Protein 3DKP (pdb70)

B-factor: mean 9.51, std 7.28, range [2.0, 41.2]

Organism: Homo sapiens (NCBI:txid9606)

InterPro domains:
  IPR001650 Helicase, C-terminal domain-like [PF00271] (399-507)
  IPR001650 Helicase, C-terminal domain-like [PS51194] (385-546)
  IPR001650 Helicase, C-terminal domain-like [SM00490] (426-507)
  IPR011545 DEAD/DEAH-box helicase domain [PF00270] (189-361)
  IPR014001 Helicase superfamily 1/2, ATP-binding domain [PS51192] (196-374)
  IPR014001 Helicase superfamily 1/2, ATP-binding domain [SM00487] (184-389)
  IPR014014 RNA helicase, DEAD-box type, Q motif [PS51195] (165-193)
  IPR027417 P-loop containing nucleoside triphosphate hydrolase [G3DSA:3.40.50.300] (138-376)
  IPR027417 P-loop containing nucleoside triphosphate hydrolase [G3DSA:3.40.50.300] (377-548)
  IPR027417 P-loop containing nucleoside triphosphate hydrolase [SSF52540] (233-525)
  IPR044764 DDX52/Rok1, DEAD-box helicase domain [cd17957] (176-377)
  IPR050079 DEAD box RNA helicase [PTHR47959] (79-586)

Sequence (240 aa):
SMKINFLRNKHKIHVQGTDLPDPIATFQQLDQEYKINSRLLQNILDAGFQMMPTPIQMQAIPVMLHGRELLASAPTGSGKTLAFSIPILMQLKQPANKGFRALIISPTRELASQIHRELIKIISEGTGFRIHMIHKAAVAAKKFGPKSSKKFDILVTTPNRLIYLLKQDPPGIDLASVEWLVVDESDKLFEDGGFRDQLASIFFLACTSHKVRRAMFSSATFAYDVEQWCKLNLDNVISSVSIGA

Secondary structure (DSSP, 8-state):
-HHHHHHHHHTTEEEESSSPPPPPSSHHHHHHHH---HHHHHHHHHTT--S--HHHHHHHHHHHTT--EEEE--TTS-HHHHHHHHHHHHH-S--SSS--EEEE-SSHHHHHHHHHHHHHHTTTS---EE---HHHHHHTTTSTTS-----EEEE-HHHHHHHHHSSS-S---TT--EEEESSHHHHHHH--HHHHHHHHHHH---TT-EEEEEESS--HHHHHHHHHHSSS-EEEEE--

Nearest PDB structures (foldseek):
  3dkp-assembly1_A  TM=1.004E+00  e=1.000E-53  Homo sapiens
  8fkw-assembly1_NI  TM=8.886E-01  e=9.715E-16  Homo sapiens
  5suq-assembly1_C  TM=8.694E-01  e=2.153E-14  Saccharomyces cerevisiae S288C
  5sup-assembly3_C  TM=8.654E-01  e=6.883E-14  Saccharomyces cerevisiae S288C
  7apx-assembly1_F  TM=8.617E-01  e=2.909E-12  Saccharomyces cerevisiae S288C

Solvent-accessible surface area: 11438 Å² total; per-residue (Å²): 101,163,168,34,88,114,16,44,108,128,49,103,7,111,38,123,34,89,128,55,14,84,4,2,29,42,0,76,36,0,71,145,109,68,171,13,73,95,110,6,26,91,16,0,54,106,36,58,63,86,96,4,42,41,0,8,5,1,0,0,1,0,0,35,106,23,34,7,0,1,0,2,2,69,119,79,23,29,16,33,5,0,0,0,0,1,0,4,20,52,7,153,129,49,32,55,93,6,2,20,0,0,0,0,0,32,46,160,105,70,3,36,118,6,34,185,46,0,70,90,1,5,90,65,25,47,23,65,9,42,40,8,91,157,78,21,14,87,74,80,123,10,6,55,112,31,76,71,115,11,0,0,0,0,6,26,11,108,58,0,29,134,2,27,127,42,145,88,63,4,4,63,4,46,39,0,18,0,2,0,1,14,27,0,18,87,13,24,145,96,60,68,7,94,104,43,5,62,34,0,64,146,34,5,102,19,163,98,20,83,23,0,2,0,0,12,77,110,34,164,70,4,18,75,24,0,89,152,62,11,104,81,14,1,4,1,18,26,24,135

GO terms:
  GO:0005654 nucleoplasm (C, TAS)
  GO:0005730 nucleolus (C, IDA)
  GO:0016020 membrane (C, HDA)
  GO:0003723 RNA binding (F, HDA)

Radius of gyration: 17.21 Å; Cα contacts (8 Å, |Δi|>4): 468; chains: 1; bounding box: 40×38×43 Å

Structure (mmCIF, N/CA/C/O backbone):
data_3DKP
#
_entry.id   3DKP
#
_cell.length_a   40.630
_cell.length_b   38.360
_cell.length_c   73.840
_cell.angle_alpha   90.00
_cell.angle_beta   90.37
_cell.angle_gamma   90.00
#
_symmetry.space_group_name_H-M   'P 1 21 1'
#
loop_
_entity.id
_entity.type
_entity.pdbx_description
1 polymer 'Probable ATP-dependent RNA helicase DDX52'
2 non-polymer 'MAGNESIUM ION'
3 non-polymer "ADENOSINE-5'-DIPHOSPHATE"
4 non-polymer GLYCEROL
5 water water
#
loop_
_atom_site.group_PDB
_atom_site.id
_atom_site.type_symbol
_atom_site.label_atom_id
_atom_site.label_alt_id
_atom_site.label_comp_id
_atom_site.label_asym_id
_atom_site.label_entity_id
_atom_site.label_seq_id
_atom_site.pdbx_PDB_ins_code
_atom_site.Cartn_x
_atom_site.Cartn_y
_atom_site.Cartn_z
_atom_site.occupancy
_atom_site.B_iso_or_equiv
_atom_site.auth_seq_id
_atom_site.auth_comp_id
_atom_site.auth_asym_id
_atom_site.auth_atom_id
_atom_site.pdbx_PDB_model_num
ATOM 1 N N . SER A 1 1 ? -5.659 -3.669 -3.054 1.00 17.95 137 SER A N 1
ATOM 2 C CA . SER A 1 1 ? -7.095 -3.767 -2.643 1.00 17.35 137 SER A CA 1
ATOM 3 C C . SER A 1 1 ? -7.406 -5.196 -2.216 1.00 16.26 137 SER A C 1
ATOM 4 O O . SER A 1 1 ? -7.452 -5.474 -1.016 1.00 15.55 137 SER A O 1
ATOM 7 N N . MET A 1 2 ? -7.636 -6.090 -3.185 1.00 15.05 138 MET A N 1
ATOM 8 C CA . MET A 1 2 ? -7.535 -7.518 -2.895 1.00 14.46 138 MET A CA 1
ATOM 9 C C . MET A 1 2 ? -6.145 -7.880 -2.369 1.00 13.11 138 MET A C 1
ATOM 10 O O . MET A 1 2 ? -6.02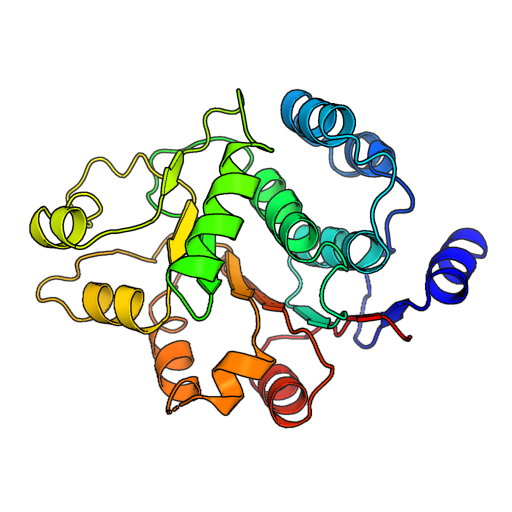5 -8.668 -1.432 1.00 12.74 138 MET A O 1
ATOM 15 N N . LYS A 1 3 ? -5.109 -7.331 -2.997 1.00 11.97 139 LYS A N 1
ATOM 16 C CA . LYS A 1 3 ? -3.733 -7.461 -2.521 1.00 11.94 139 LYS A CA 1
ATOM 17 C C . LYS A 1 3 ? -3.600 -7.025 -1.054 1.00 11.20 139 LYS A C 1
ATOM 18 O O . LYS A 1 3 ? -3.057 -7.735 -0.218 1.00 10.86 139 LYS A O 1
ATOM 24 N N . ILE A 1 4 ? -4.114 -5.840 -0.760 1.00 10.33 140 ILE A N 1
ATOM 25 C CA . ILE A 1 4 ? -4.024 -5.242 0.550 1.00 9.80 140 ILE A CA 1
ATOM 26 C C . ILE A 1 4 ? -4.840 -5.997 1.569 1.00 9.20 140 ILE A C 1
ATOM 27 O O . ILE A 1 4 ? -4.358 -6.253 2.663 1.00 9.45 140 ILE A O 1
ATOM 32 N N . ASN A 1 5 ? -6.084 -6.335 1.224 1.00 7.85 141 ASN A N 1
ATOM 33 C CA . ASN A 1 5 ? -6.909 -7.155 2.093 1.00 7.06 141 ASN A CA 1
ATOM 34 C C . ASN A 1 5 ? -6.229 -8.498 2.404 1.00 5.63 141 ASN A C 1
ATOM 35 O O . ASN A 1 5 ? -6.249 -8.982 3.543 1.00 5.56 141 ASN A O 1
ATOM 40 N N . PHE A 1 6 ? -5.638 -9.110 1.390 1.00 4.41 142 PHE A N 1
ATOM 41 C CA . PHE A 1 6 ? -4.878 -10.325 1.598 1.00 2.63 142 PHE A CA 1
ATOM 42 C C . PHE A 1 6 ? -3.767 -10.154 2.628 1.00 2.55 142 PHE A C 1
ATOM 43 O O . PHE A 1 6 ? -3.563 -11.008 3.493 1.00 2.00 142 PHE A O 1
ATOM 51 N N . LEU A 1 7 ? -3.014 -9.071 2.503 1.00 2.73 143 LEU A N 1
ATOM 52 C CA . LEU A 1 7 ? -1.892 -8.824 3.393 1.00 3.85 143 LEU A CA 1
ATOM 53 C C . LEU A 1 7 ? -2.367 -8.814 4.835 1.00 3.44 143 LEU A C 1
ATOM 54 O O . LEU A 1 7 ? -1.824 -9.500 5.688 1.00 2.66 143 LEU A O 1
ATOM 59 N N . ARG A 1 8 ? -3.405 -8.032 5.082 1.00 3.96 144 ARG A N 1
ATOM 60 C CA . ARG A 1 8 ? -3.892 -7.848 6.429 1.00 4.55 144 ARG A CA 1
ATOM 61 C C . ARG A 1 8 ? -4.569 -9.123 6.949 1.00 5.35 144 ARG A C 1
ATOM 62 O O . ARG A 1 8 ? -4.409 -9.472 8.114 1.00 5.41 144 ARG A O 1
ATOM 70 N N . ASN A 1 9 ? -5.283 -9.840 6.084 1.00 5.63 145 ASN A N 1
ATOM 71 C CA . ASN A 1 9 ? -5.972 -11.056 6.534 1.00 6.49 145 ASN A CA 1
ATOM 72 C C . ASN A 1 9 ? -4.992 -12.221 6.731 1.00 6.61 145 ASN A C 1
ATOM 73 O O . ASN A 1 9 ? -5.005 -12.885 7.777 1.00 5.28 145 ASN A O 1
ATOM 78 N N . LYS A 1 10 ? -4.112 -12.441 5.747 1.00 6.56 146 LYS A N 1
ATOM 79 C CA . LYS A 1 10 ? -3.100 -13.501 5.854 1.00 6.19 146 LYS A CA 1
ATOM 80 C C . LYS A 1 10 ? -2.157 -13.309 7.047 1.00 6.31 146 LYS A C 1
ATOM 81 O O . LYS A 1 10 ? -1.809 -14.284 7.707 1.00 6.75 146 LYS A O 1
ATOM 87 N N . HIS A 1 11 ? -1.727 -12.071 7.312 1.00 5.77 147 HIS A N 1
ATOM 88 C CA . HIS A 1 11 ? -0.688 -11.842 8.338 1.00 5.29 147 HIS A CA 1
ATOM 89 C C . HIS A 1 11 ? -1.274 -11.373 9.665 1.00 5.27 147 HIS A C 1
ATOM 90 O O . HIS A 1 11 ? -0.533 -11.015 10.597 1.00 5.26 147 HIS A O 1
ATOM 97 N N . LYS A 1 12 ? -2.606 -11.399 9.750 1.00 5.55 148 LYS A N 1
ATOM 98 C CA . LYS A 1 12 ? -3.344 -11.075 10.986 1.00 5.59 148 LYS A CA 1
ATOM 99 C C . LYS A 1 12 ? -3.096 -9.667 11.493 1.00 4.90 148 LYS A C 1
ATOM 100 O O . LYS A 1 12 ? -3.036 -9.419 12.708 1.00 4.82 148 LYS A O 1
ATOM 106 N N . ILE A 1 13 ? -2.991 -8.738 10.561 1.00 4.03 149 ILE A N 1
ATOM 107 C CA . ILE A 1 13 ? -2.760 -7.341 10.899 1.00 3.91 149 ILE A CA 1
ATOM 108 C C . ILE A 1 13 ? -4.078 -6.652 11.220 1.00 4.10 149 ILE A C 1
ATOM 109 O O . ILE A 1 13 ? -4.869 -6.340 10.314 1.00 4.62 149 ILE A O 1
ATOM 114 N N . HIS A 1 14 ? -4.324 -6.401 12.492 1.00 4.34 150 HIS A N 1
ATOM 115 C 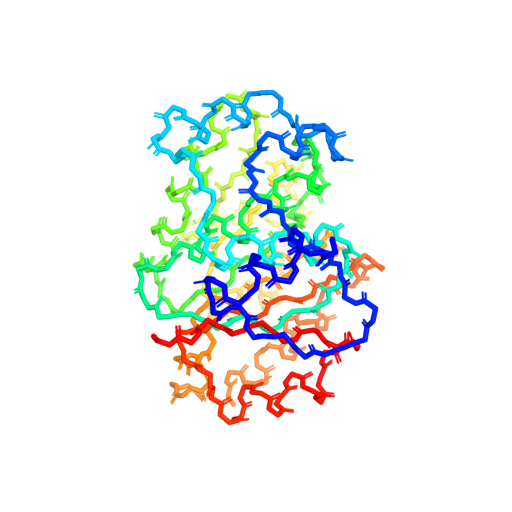CA . HIS A 1 14 ? -5.564 -5.749 12.886 1.00 5.42 150 HIS A CA 1
ATOM 116 C C . HIS A 1 14 ? -5.272 -4.283 13.064 1.00 5.47 150 HIS A C 1
ATOM 117 O O . HIS A 1 14 ? -4.397 -3.932 13.844 1.00 5.02 150 HIS A O 1
ATOM 124 N N . VAL A 1 15 ? -6.031 -3.425 12.392 1.00 5.61 151 VAL A N 1
ATOM 125 C CA . VAL A 1 15 ? -5.723 -1.999 12.385 1.00 5.96 151 VAL A CA 1
ATOM 126 C C . VAL A 1 15 ? -6.965 -1.209 12.756 1.00 7.11 151 VAL A C 1
ATOM 127 O O . VAL A 1 15 ? -8.046 -1.508 12.267 1.00 7.66 151 VAL A O 1
ATOM 131 N N . GLN A 1 16 ? -6.830 -0.228 13.643 1.00 7.29 152 GLN A N 1
ATOM 132 C CA . GLN A 1 16 ? -7.942 0.680 13.920 1.00 8.99 152 GLN A CA 1
ATOM 133 C C . GLN A 1 16 ? -7.426 2.098 13.721 1.00 8.81 152 GLN A C 1
ATOM 134 O O . GLN A 1 16 ? -6.240 2.368 13.967 1.00 7.01 152 GLN A O 1
ATOM 140 N N . GLY A 1 17 ? -8.301 2.996 13.258 1.00 8.72 153 GLY A N 1
ATOM 141 C CA . GLY A 1 17 ? -7.919 4.401 13.073 1.00 9.42 153 GLY A CA 1
ATOM 142 C C . GLY A 1 17 ? -8.501 4.976 11.801 1.00 9.78 153 GLY A C 1
ATOM 143 O O . GLY A 1 17 ? -9.215 4.280 11.091 1.00 9.86 153 GLY A O 1
ATOM 144 N N . THR A 1 18 ? -8.213 6.241 11.504 1.00 9.63 154 THR A N 1
ATOM 145 C CA . THR A 1 18 ? -8.760 6.853 10.300 1.00 10.09 154 THR A CA 1
ATOM 146 C C . THR A 1 18 ? -7.663 7.158 9.285 1.00 9.97 154 THR A C 1
ATOM 147 O O . THR A 1 18 ? -6.531 7.432 9.668 1.00 10.18 154 THR A O 1
ATOM 151 N N . ASP A 1 19 ? -7.978 7.070 7.994 1.00 10.12 155 ASP A N 1
ATOM 152 C CA . ASP A 1 19 ? -7.008 7.388 6.939 1.00 10.87 155 ASP A CA 1
ATOM 153 C C . ASP A 1 19 ? -5.757 6.507 6.998 1.00 10.23 155 ASP A C 1
ATOM 154 O O . ASP A 1 19 ? -4.628 7.007 6.905 1.00 10.35 155 ASP A O 1
ATOM 159 N N . LEU A 1 20 ? -5.963 5.205 7.131 1.00 9.45 156 LEU A N 1
ATOM 160 C CA . LEU A 1 20 ? -4.884 4.242 7.274 1.00 8.26 156 LEU A CA 1
ATOM 161 C C . LEU A 1 20 ? -4.025 4.107 6.028 1.00 8.14 156 LEU A C 1
ATOM 162 O O . LEU A 1 20 ? -4.532 3.802 4.959 1.00 7.97 156 LEU A O 1
ATOM 167 N N . PRO A 1 21 ? -2.695 4.265 6.176 1.00 8.38 157 PRO A N 1
ATOM 168 C CA . PRO A 1 21 ? -1.776 3.949 5.082 1.00 7.07 157 PRO A CA 1
ATOM 169 C C . PRO A 1 21 ? -1.810 2.448 4.799 1.00 7.20 157 PRO A C 1
ATOM 170 O O . PRO A 1 21 ? -1.935 1.631 5.727 1.00 6.28 157 PRO A O 1
ATOM 174 N N . ASP A 1 22 ? -1.710 2.078 3.533 1.00 6.41 158 ASP A N 1
ATOM 175 C CA . ASP A 1 22 ? -1.571 0.673 3.196 1.00 6.59 158 ASP A CA 1
ATOM 176 C C . ASP A 1 22 ? -0.279 0.074 3.729 1.00 6.33 158 ASP A C 1
ATOM 177 O O . ASP A 1 22 ? 0.773 0.750 3.832 1.00 5.40 158 ASP A O 1
ATOM 182 N N . PRO A 1 23 ? -0.353 -1.207 4.091 1.00 5.78 159 PRO A N 1
ATOM 183 C CA . PRO A 1 23 ? 0.849 -1.900 4.506 1.00 6.27 159 PRO A CA 1
ATOM 184 C C . PRO A 1 23 ? 1.757 -2.126 3.295 1.00 6.84 159 PRO A C 1
ATOM 185 O O . PRO A 1 23 ? 1.284 -2.119 2.159 1.00 6.83 159 PRO A O 1
ATOM 189 N N . ILE A 1 24 ? 3.054 -2.291 3.521 1.00 6.64 160 ILE A N 1
ATOM 190 C CA . ILE A 1 24 ? 3.906 -2.707 2.415 1.00 8.19 160 ILE A CA 1
ATOM 191 C C . ILE A 1 24 ? 4.094 -4.229 2.433 1.00 7.88 160 ILE A C 1
ATOM 192 O O . ILE A 1 24 ? 4.215 -4.854 3.506 1.00 7.51 160 ILE A O 1
ATOM 197 N N . ALA A 1 25 ? 4.108 -4.816 1.244 1.00 7.03 161 ALA A N 1
ATOM 198 C CA . ALA A 1 25 ? 4.312 -6.242 1.098 1.00 7.10 161 ALA A CA 1
ATOM 199 C C . ALA A 1 25 ? 5.799 -6.643 1.149 1.00 7.21 161 ALA A C 1
ATOM 200 O O . ALA A 1 25 ? 6.153 -7.750 1.571 1.00 7.08 161 ALA A O 1
ATOM 202 N N . THR A 1 26 ? 6.670 -5.761 0.674 1.00 6.89 162 THR A N 1
ATOM 203 C CA . THR A 1 26 ? 8.073 -6.122 0.494 1.00 7.41 162 THR A CA 1
ATOM 204 C C . THR A 1 26 ? 8.959 -4.925 0.809 1.00 7.38 162 THR A C 1
ATOM 205 O O . THR A 1 26 ? 8.503 -3.782 0.699 1.00 5.97 162 THR A O 1
ATOM 209 N N . PHE A 1 27 ? 10.221 -5.149 1.186 1.00 7.87 163 PHE A N 1
ATOM 210 C CA . PHE A 1 27 ? 11.124 -3.989 1.371 1.00 9.14 163 PHE A CA 1
ATOM 211 C C . PHE A 1 27 ? 11.412 -3.239 0.073 1.00 9.88 163 PHE A C 1
ATOM 212 O O . PHE A 1 27 ? 11.730 -2.044 0.087 1.00 10.95 163 PHE A O 1
ATOM 220 N N . GLN A 1 28 ? 11.288 -3.931 -1.044 1.00 11.33 164 GLN A N 1
ATOM 221 C CA . GLN A 1 28 ? 11.498 -3.311 -2.362 1.00 13.30 164 GLN A CA 1
ATOM 222 C C . GLN A 1 28 ? 10.493 -2.175 -2.666 1.00 14.26 164 GLN A C 1
ATOM 223 O O . GLN A 1 28 ? 10.857 -1.158 -3.239 1.00 14.44 164 GLN A O 1
ATOM 229 N N . GLN A 1 29 ? 9.232 -2.364 -2.290 1.00 16.58 165 GLN A N 1
ATOM 230 C CA . GLN A 1 29 ? 8.243 -1.271 -2.303 1.00 18.31 165 GLN A CA 1
ATOM 231 C C . GLN A 1 29 ? 8.791 0.045 -1.783 1.00 19.43 165 GLN A C 1
ATOM 232 O O . GLN A 1 29 ? 8.474 1.093 -2.326 1.00 19.91 165 GLN A O 1
ATOM 238 N N . LEU A 1 30 ? 9.578 -0.008 -0.697 1.00 20.35 166 LEU A N 1
ATOM 239 C CA . LEU A 1 30 ? 10.090 1.197 -0.050 1.00 20.07 166 LEU A CA 1
ATOM 240 C C . LEU A 1 30 ? 11.058 1.931 -0.947 1.00 20.93 166 LEU A C 1
ATOM 241 O O . LEU A 1 30 ? 11.216 3.151 -0.834 1.00 20.57 166 LEU A O 1
ATOM 246 N N . ASP A 1 31 ? 11.741 1.220 -1.834 1.00 20.86 167 ASP A N 1
ATOM 247 C CA . ASP A 1 31 ? 12.552 1.977 -2.768 1.00 22.27 167 ASP A CA 1
ATOM 248 C C . ASP A 1 31 ? 11.602 2.630 -3.774 1.00 21.84 167 ASP A C 1
ATOM 249 O O . ASP A 1 31 ? 11.720 3.823 -4.080 1.00 21.76 167 ASP A O 1
ATOM 254 N N . GLN A 1 32 ? 10.633 1.853 -4.249 1.00 21.73 168 GLN A N 1
ATOM 255 C CA . GLN A 1 32 ? 9.721 2.338 -5.283 1.00 21.51 168 GLN A CA 1
ATOM 256 C C . GLN A 1 32 ? 8.853 3.474 -4.750 1.00 20.66 168 GLN A C 1
ATOM 257 O O . GLN A 1 32 ? 8.680 4.472 -5.414 1.00 20.02 168 GLN A O 1
ATOM 263 N N . GLU A 1 33 ? 8.338 3.336 -3.530 1.00 20.19 169 GLU A N 1
ATOM 264 C CA . GLU A 1 33 ? 7.380 4.318 -3.000 1.00 20.03 169 GLU A CA 1
ATOM 265 C C . GLU A 1 33 ? 7.997 5.486 -2.197 1.00 19.96 169 GLU A C 1
ATOM 266 O O . GLU A 1 33 ? 7.560 6.627 -2.347 1.00 19.73 169 GLU A O 1
ATOM 272 N N . TYR A 1 34 ? 9.016 5.207 -1.375 1.00 19.86 170 TYR A N 1
ATOM 273 C CA . TYR A 1 34 ? 9.659 6.232 -0.522 1.00 19.80 170 TYR A CA 1
ATOM 274 C C . TYR A 1 34 ? 11.125 6.491 -0.826 1.00 20.35 170 TYR A C 1
ATOM 275 O O . TYR A 1 34 ? 11.734 7.383 -0.234 1.00 22.01 170 TYR A O 1
ATOM 284 N N . LYS A 1 35 ? 11.728 5.724 -1.722 1.00 19.60 171 LYS A N 1
ATOM 285 C CA . LYS A 1 35 ? 13.058 6.121 -2.172 1.00 18.68 171 LYS A CA 1
ATOM 286 C C . LYS A 1 35 ? 14.098 6.088 -1.040 1.00 17.71 171 LYS A C 1
ATOM 287 O O . LYS A 1 35 ? 14.986 6.976 -0.932 1.00 17.81 171 LYS A O 1
ATOM 293 N N . ILE A 1 36 ? 13.972 5.045 -0.220 1.00 15.11 172 ILE A N 1
ATOM 294 C CA . ILE A 1 36 ? 14.920 4.656 0.821 1.00 12.81 172 ILE A CA 1
ATOM 295 C C . ILE A 1 36 ? 16.397 4.647 0.377 1.00 11.23 172 ILE A C 1
ATOM 296 O O . ILE A 1 36 ? 16.738 4.270 -0.743 1.00 10.98 172 ILE A O 1
ATOM 301 N N . ASN A 1 37 ? 17.268 5.067 1.276 1.00 9.64 173 ASN A N 1
ATOM 302 C CA . ASN A 1 37 ? 18.715 5.023 1.059 1.00 8.41 173 ASN A CA 1
ATOM 303 C C . ASN A 1 37 ? 19.144 3.653 0.556 1.00 7.48 173 ASN A C 1
ATOM 304 O O . ASN A 1 37 ? 18.781 2.626 1.161 1.00 7.31 173 ASN A O 1
ATOM 309 N N . SER A 1 38 ? 19.914 3.621 -0.529 1.00 6.13 1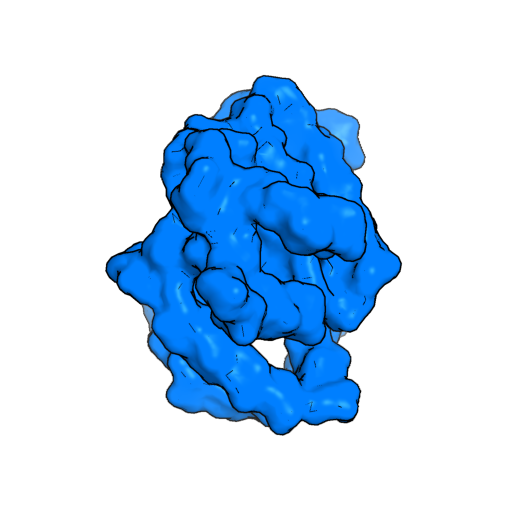74 SER A N 1
ATOM 310 C CA . SER A 1 38 ? 20.308 2.350 -1.137 1.00 6.04 174 SER A CA 1
ATOM 311 C C . SER A 1 38 ? 21.205 1.492 -0.245 1.00 5.54 174 SER A C 1
ATOM 312 O O . SER A 1 38 ? 21.123 0.260 -0.275 1.00 5.89 174 SER A O 1
ATOM 315 N N . ARG A 1 39 ? 22.057 2.122 0.554 1.00 4.42 175 ARG A N 1
ATOM 316 C CA . ARG A 1 39 ? 22.871 1.358 1.481 1.00 4.50 175 ARG A CA 1
ATOM 317 C C . ARG A 1 39 ? 22.029 0.732 2.590 1.00 3.74 175 ARG A C 1
ATOM 318 O O . ARG A 1 39 ? 22.211 -0.439 2.918 1.00 3.30 175 ARG A O 1
ATOM 326 N N . LEU A 1 40 ? 21.136 1.530 3.181 1.00 4.10 176 LEU A N 1
ATOM 327 C CA . LEU A 1 40 ? 20.192 1.015 4.183 1.00 4.15 176 LEU A CA 1
ATOM 328 C C . LEU A 1 40 ? 19.445 -0.220 3.658 1.00 3.51 176 LEU A C 1
ATOM 329 O O . LEU A 1 40 ? 19.436 -1.262 4.315 1.00 3.52 176 LEU A O 1
ATOM 334 N N . LEU A 1 41 ? 18.811 -0.109 2.492 1.00 2.79 177 LEU A N 1
ATOM 335 C CA . LEU A 1 41 ? 18.096 -1.261 1.912 1.00 2.44 177 LEU A CA 1
ATOM 336 C C . LEU A 1 41 ? 19.025 -2.485 1.704 1.00 3.30 177 LEU A C 1
ATOM 337 O O . LEU A 1 41 ? 18.624 -3.638 1.957 1.00 2.99 177 LEU A O 1
ATOM 342 N N . GLN A 1 42 ? 20.258 -2.254 1.262 1.00 2.73 178 GLN A N 1
ATOM 343 C CA . GLN A 1 42 ? 21.175 -3.381 1.100 1.00 3.62 178 GLN A CA 1
ATOM 344 C C . GLN A 1 42 ? 21.554 -3.974 2.467 1.00 3.97 178 GLN A C 1
ATOM 345 O O . GLN A 1 42 ? 21.719 -5.195 2.596 1.00 3.81 178 GLN A O 1
ATOM 351 N N . ASN A 1 43 ? 21.704 -3.118 3.482 1.00 3.76 179 ASN A N 1
ATOM 352 C CA . ASN A 1 43 ? 22.003 -3.626 4.834 1.00 4.12 179 ASN A CA 1
ATOM 353 C C . ASN A 1 43 ? 20.896 -4.561 5.337 1.00 4.09 179 ASN A C 1
ATOM 354 O O . ASN A 1 43 ? 21.153 -5.636 5.873 1.00 4.14 179 ASN A O 1
ATOM 359 N N . ILE A 1 44 ? 19.664 -4.105 5.179 1.00 5.0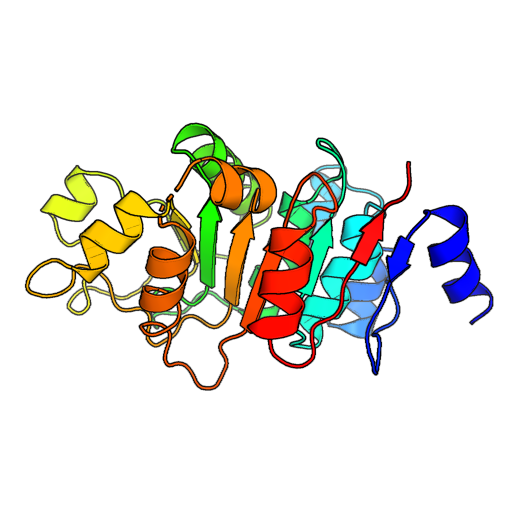2 180 ILE A N 1
ATOM 360 C CA . ILE A 1 44 ? 18.470 -4.865 5.552 1.00 5.62 180 ILE A CA 1
ATOM 361 C C . ILE A 1 44 ? 18.471 -6.239 4.857 1.00 6.19 180 ILE A C 1
ATOM 362 O O . ILE A 1 44 ? 18.346 -7.278 5.502 1.00 7.14 180 ILE A O 1
ATOM 367 N N . LEU A 1 45 ? 18.655 -6.247 3.542 1.00 6.20 181 LEU A N 1
ATOM 368 C CA . LEU A 1 45 ? 18.691 -7.493 2.787 1.00 6.82 181 LEU A CA 1
ATOM 369 C C . LEU A 1 45 ? 19.906 -8.393 3.137 1.00 7.19 181 LEU A C 1
ATOM 370 O O . LEU A 1 45 ? 19.750 -9.604 3.332 1.00 6.65 181 LEU A O 1
ATOM 375 N N . ASP A 1 46 ? 21.095 -7.798 3.257 1.00 7.54 182 ASP A N 1
ATOM 376 C CA . ASP A 1 46 ? 22.297 -8.509 3.745 1.00 7.92 182 ASP A CA 1
ATOM 377 C C . ASP A 1 46 ? 22.135 -9.137 5.136 1.00 8.26 182 ASP A C 1
ATOM 378 O O . ASP A 1 46 ? 22.823 -10.093 5.468 1.00 7.99 182 ASP A O 1
ATOM 383 N N . ALA A 1 47 ? 21.285 -8.556 5.971 1.00 8.87 183 ALA A N 1
ATOM 384 C CA . ALA A 1 47 ? 21.038 -9.116 7.297 1.00 9.92 183 ALA A CA 1
ATOM 385 C C . ALA A 1 47 ? 20.147 -10.359 7.209 1.00 10.55 183 ALA A C 1
ATOM 386 O O . ALA A 1 47 ? 19.913 -11.025 8.214 1.00 11.19 183 ALA A O 1
ATOM 388 N N . GLY A 1 48 ? 19.669 -10.665 6.000 1.00 10.64 184 GLY A N 1
ATOM 389 C CA . GLY A 1 48 ? 18.837 -11.832 5.758 1.00 10.65 184 GLY A CA 1
ATOM 390 C C . GLY A 1 48 ? 17.370 -11.500 5.981 1.00 11.02 184 GLY A C 1
ATOM 391 O O . GLY A 1 48 ? 16.527 -12.382 6.040 1.00 11.61 184 GLY A O 1
ATOM 392 N N . PHE A 1 49 ? 17.058 -10.221 6.123 1.00 10.84 185 PHE A N 1
ATOM 393 C CA . PHE A 1 49 ? 15.678 -9.843 6.300 1.00 10.34 185 PHE A CA 1
ATOM 394 C C . PHE A 1 49 ? 15.100 -9.743 4.921 1.00 10.17 185 PHE A C 1
ATOM 395 O O . PHE A 1 49 ? 15.013 -8.653 4.357 1.00 11.58 185 PHE A O 1
ATOM 403 N N . GLN A 1 50 ? 14.728 -10.898 4.375 1.00 8.82 186 GLN A N 1
ATOM 404 C CA . GLN A 1 50 ? 14.202 -10.994 3.034 1.00 7.78 186 GLN A CA 1
ATOM 405 C C . GLN A 1 50 ? 12.807 -10.336 2.852 1.00 6.87 186 GLN A C 1
ATOM 406 O O . GLN A 1 50 ? 12.495 -9.781 1.792 1.00 6.01 186 GLN A O 1
ATOM 409 N N . MET A 1 51 ? 11.990 -10.386 3.902 1.00 5.70 187 MET A N 1
ATOM 410 C CA A MET A 1 51 ? 10.599 -9.939 3.838 0.50 5.02 187 MET A CA 1
ATOM 411 C CA B MET A 1 51 ? 10.610 -9.916 3.831 0.50 5.11 187 MET A CA 1
ATOM 412 C C . MET A 1 51 ? 10.212 -9.260 5.149 1.00 3.99 187 MET A C 1
ATOM 413 O O . MET A 1 51 ? 10.524 -9.765 6.213 1.00 4.09 187 MET A O 1
ATOM 422 N N . PRO A 1 52 ? 9.504 -8.123 5.086 1.00 3.02 188 PRO A N 1
ATOM 423 C CA . PRO A 1 52 ? 9.134 -7.550 6.375 1.00 2.00 188 PRO A CA 1
ATOM 424 C C . PRO A 1 52 ? 8.207 -8.466 7.127 1.00 2.00 188 PRO A C 1
ATOM 425 O O . PRO A 1 52 ? 7.423 -9.216 6.512 1.00 2.00 188 PRO A O 1
ATOM 429 N N . THR A 1 53 ? 8.251 -8.348 8.452 1.00 2.00 189 THR A N 1
ATOM 430 C CA . THR A 1 53 ? 7.363 -9.088 9.323 1.00 2.00 189 THR A CA 1
ATOM 431 C C . THR A 1 53 ? 6.013 -8.372 9.336 1.00 2.00 189 THR A C 1
ATOM 432 O O . THR A 1 53 ? 5.923 -7.240 8.902 1.00 2.00 189 THR A O 1
ATOM 436 N N . PRO A 1 54 ? 4.951 -9.061 9.817 1.00 2.00 190 PRO A N 1
ATOM 437 C CA . PRO A 1 54 ? 3.614 -8.446 9.836 1.00 2.00 190 PRO A CA 1
ATOM 438 C C . PRO A 1 54 ? 3.575 -7.045 10.511 1.00 2.00 190 PRO A C 1
ATOM 439 O O . PRO A 1 54 ? 2.921 -6.128 9.970 1.00 2.12 190 PRO A O 1
ATOM 443 N N . ILE A 1 55 ? 4.286 -6.857 11.631 1.00 2.00 191 ILE A N 1
ATOM 444 C CA . ILE A 1 55 ? 4.277 -5.552 12.311 1.00 2.00 191 ILE A CA 1
ATOM 445 C C . ILE A 1 55 ? 5.031 -4.496 11.479 1.00 2.00 191 ILE A C 1
ATOM 446 O O . ILE A 1 55 ? 4.572 -3.360 11.336 1.00 2.00 191 ILE A O 1
ATOM 451 N N . GLN A 1 56 ? 6.172 -4.885 10.921 1.00 2.00 192 GLN A N 1
ATOM 452 C CA . GLN A 1 56 ? 6.886 -4.046 9.958 1.00 2.00 192 GLN A CA 1
ATOM 453 C C . GLN A 1 56 ? 6.012 -3.665 8.771 1.00 2.00 192 GLN A C 1
ATOM 454 O O . GLN A 1 56 ? 5.979 -2.513 8.367 1.00 2.00 192 GLN A O 1
ATOM 460 N N . MET A 1 57 ? 5.295 -4.632 8.209 1.00 2.00 193 MET A N 1
ATOM 461 C CA . MET A 1 57 ? 4.436 -4.374 7.048 1.00 2.00 193 MET A CA 1
ATOM 462 C C . MET A 1 57 ? 3.510 -3.178 7.261 1.00 2.00 193 MET A C 1
ATOM 463 O O . MET A 1 57 ? 3.329 -2.347 6.356 1.00 2.00 193 MET A O 1
ATOM 468 N N . GLN A 1 58 ? 2.877 -3.113 8.430 1.00 2.00 194 GLN A N 1
ATOM 469 C CA . GLN A 1 58 ? 1.941 -2.027 8.691 1.00 2.00 194 GLN A CA 1
ATOM 470 C C . GLN A 1 58 ? 2.523 -0.876 9.528 1.00 2.00 194 GLN A C 1
ATOM 471 O O . GLN A 1 58 ? 2.118 0.265 9.361 1.00 2.31 194 GLN A O 1
ATOM 477 N N . ALA A 1 59 ? 3.451 -1.156 10.433 1.00 2.00 195 ALA A N 1
ATOM 478 C CA . ALA A 1 59 ? 3.966 -0.066 11.288 1.00 2.00 195 ALA A CA 1
ATOM 479 C C . ALA A 1 59 ? 4.833 0.926 10.499 1.00 2.62 195 ALA A C 1
ATOM 480 O O . ALA A 1 59 ? 4.805 2.132 10.746 1.00 2.00 195 ALA A O 1
ATOM 482 N N . ILE A 1 60 ? 5.649 0.398 9.588 1.00 2.19 196 ILE A N 1
ATOM 483 C CA . ILE A 1 60 ? 6.577 1.248 8.866 1.00 2.13 196 ILE A CA 1
ATOM 484 C C . ILE A 1 60 ? 5.876 2.348 8.080 1.00 2.31 196 ILE A C 1
ATOM 485 O O . ILE A 1 60 ? 6.241 3.532 8.195 1.00 2.00 196 ILE A O 1
ATOM 490 N N . PRO A 1 61 ? 4.884 1.970 7.241 1.00 2.57 197 PRO A N 1
ATOM 491 C CA . PRO A 1 61 ? 4.244 3.028 6.459 1.00 2.12 197 PRO A CA 1
ATOM 492 C C . PRO A 1 61 ? 3.420 3.982 7.338 1.00 2.11 197 PRO A C 1
ATOM 493 O O . PRO A 1 61 ? 3.307 5.160 7.012 1.00 2.10 197 PRO A O 1
ATOM 497 N N . VAL A 1 62 ? 2.884 3.500 8.459 1.00 2.00 198 VAL A N 1
ATOM 498 C CA . VAL A 1 62 ? 2.221 4.401 9.390 1.00 2.00 198 VAL A CA 1
ATOM 499 C C . VAL A 1 62 ? 3.168 5.524 9.877 1.00 2.00 198 VAL A C 1
ATOM 500 O O . VAL A 1 62 ? 2.783 6.682 9.881 1.00 2.00 198 VAL A O 1
ATOM 504 N N . MET A 1 63 ? 4.391 5.170 10.273 1.00 2.00 199 MET A N 1
ATOM 505 C CA . MET A 1 63 ? 5.376 6.165 10.740 1.00 2.00 199 MET A CA 1
ATOM 506 C C . MET A 1 63 ? 5.894 7.038 9.613 1.00 2.00 199 MET A C 1
ATOM 507 O O . MET A 1 63 ? 6.115 8.238 9.795 1.00 2.00 199 MET A O 1
ATOM 512 N N . LEU A 1 64 ? 6.060 6.446 8.433 1.00 2.00 200 LEU A N 1
ATOM 513 C CA . LEU A 1 64 ? 6.559 7.193 7.312 1.00 2.00 200 LEU A CA 1
ATOM 514 C C . LEU A 1 64 ? 5.536 8.299 6.971 1.00 2.00 200 LEU A C 1
ATOM 515 O O . LEU A 1 64 ? 5.919 9.381 6.543 1.00 2.00 200 LEU A O 1
ATOM 520 N N . HIS A 1 65 ? 4.253 8.027 7.203 1.00 2.00 201 HIS A N 1
ATOM 521 C CA . HIS A 1 65 ? 3.195 8.987 6.903 1.00 2.60 201 HIS A CA 1
ATOM 522 C C . HIS A 1 65 ? 2.995 9.978 8.028 1.00 3.62 201 HIS A C 1
ATOM 523 O O . HIS A 1 65 ? 2.083 10.783 7.967 1.00 3.71 201 HIS A O 1
ATOM 530 N N . GLY A 1 66 ? 3.867 9.936 9.043 1.00 3.80 202 GLY A N 1
ATOM 531 C CA . GLY A 1 66 ? 3.801 10.915 10.123 1.00 3.84 202 GLY A CA 1
ATOM 532 C C . GLY A 1 66 ? 2.617 10.746 11.080 1.00 4.06 202 GLY A C 1
ATOM 533 O O . GLY A 1 66 ? 2.163 11.726 11.693 1.00 4.10 202 GLY A O 1
ATOM 534 N N . ARG A 1 67 ? 2.139 9.511 11.229 1.00 2.77 203 ARG A N 1
ATOM 535 C CA . ARG A 1 67 ? 0.969 9.234 12.037 1.00 2.47 203 ARG A CA 1
ATOM 536 C C . ARG A 1 67 ? 1.408 8.614 13.341 1.00 3.21 203 ARG A C 1
ATOM 537 O O . ARG A 1 67 ? 2.270 7.744 13.338 1.00 3.81 203 ARG A O 1
ATOM 545 N N . GLU A 1 68 ? 0.855 9.092 14.455 1.00 3.11 204 GLU A N 1
ATOM 546 C CA . GLU A 1 68 ? 1.120 8.485 15.750 1.00 3.33 204 GLU A CA 1
ATOM 547 C C . GLU A 1 68 ? 0.561 7.077 15.773 1.00 3.85 204 GLU A C 1
ATOM 548 O O . GLU A 1 68 ? -0.427 6.777 15.094 1.00 4.04 204 GLU A O 1
ATOM 554 N N . LEU A 1 69 ? 1.180 6.215 16.569 1.00 3.09 205 LEU A N 1
ATOM 555 C CA . LEU A 1 69 ? 1.015 4.793 16.412 1.00 3.00 205 LEU A CA 1
ATOM 556 C C . LEU A 1 69 ? 1.014 4.113 17.766 1.00 2.93 205 LEU A C 1
ATOM 557 O O . LEU A 1 69 ? 1.856 4.390 18.619 1.00 2.47 205 LEU A O 1
ATOM 562 N N . LEU A 1 70 ? 0.074 3.211 17.961 1.00 3.47 206 LEU A N 1
ATOM 563 C CA . LEU A 1 70 ? 0.215 2.203 19.002 1.00 4.88 206 LEU A CA 1
ATOM 564 C C . LEU A 1 70 ? 0.344 0.863 18.276 1.00 5.01 206 LEU A C 1
ATOM 565 O O . LEU A 1 70 ? -0.567 0.456 17.558 1.00 5.32 206 LEU A O 1
ATOM 570 N N . ALA A 1 71 ? 1.490 0.208 18.440 1.00 4.65 207 ALA A N 1
ATOM 571 C CA . ALA A 1 71 ? 1.791 -1.027 17.751 1.00 4.52 207 ALA A CA 1
ATOM 572 C C . ALA A 1 71 ? 2.010 -2.141 18.752 1.00 5.13 207 ALA A C 1
ATOM 573 O O . ALA A 1 71 ? 2.853 -1.997 19.655 1.00 6.52 207 ALA A O 1
ATOM 575 N N . SER A 1 72 ? 1.294 -3.251 18.580 1.00 4.10 208 SER A N 1
ATOM 576 C CA . S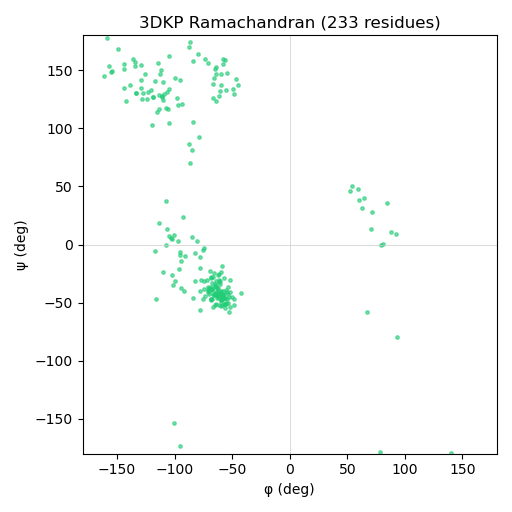ER A 1 72 ? 1.398 -4.381 19.487 1.00 4.12 208 SER A CA 1
ATOM 577 C C . SER A 1 72 ? 1.664 -5.652 18.720 1.00 3.39 208 SER A C 1
ATOM 578 O O . SER A 1 72 ? 0.954 -5.987 17.748 1.00 3.27 208 SER A O 1
ATOM 581 N N . ALA A 1 73 ? 2.668 -6.388 19.170 1.00 2.47 209 ALA A N 1
ATOM 582 C CA . ALA A 1 73 ? 2.975 -7.679 18.585 1.00 2.45 209 ALA A CA 1
ATOM 583 C C . ALA A 1 73 ? 3.835 -8.453 19.586 1.00 2.00 209 ALA A C 1
ATOM 584 O O . ALA A 1 73 ? 4.648 -7.858 20.258 1.00 2.00 209 ALA A O 1
ATOM 586 N N . PRO A 1 74 ? 3.670 -9.780 19.667 1.00 2.62 210 PRO A N 1
ATOM 587 C CA . PRO A 1 74 ? 4.425 -10.575 20.664 1.00 2.95 210 PRO A CA 1
ATOM 588 C C . PRO A 1 74 ? 5.937 -10.379 20.527 1.00 2.89 210 PRO A C 1
ATOM 589 O O . PRO A 1 74 ? 6.410 -9.920 19.481 1.00 3.93 210 PRO A O 1
ATOM 593 N N . THR A 1 75 ? 6.681 -10.674 21.579 1.00 2.00 211 THR A N 1
ATOM 594 C CA . THR A 1 75 ? 8.129 -10.846 21.482 1.00 2.28 211 THR A CA 1
ATOM 595 C C . THR A 1 75 ? 8.533 -11.705 20.268 1.00 2.19 211 THR A C 1
ATOM 596 O O . THR A 1 75 ? 7.918 -12.735 19.975 1.00 2.22 211 THR A O 1
ATOM 600 N N . GLY A 1 76 ? 9.579 -11.287 19.562 1.00 2.00 212 GLY A N 1
ATOM 601 C CA . GLY A 1 76 ? 10.046 -12.055 18.421 1.00 2.00 212 GLY A CA 1
ATOM 602 C C . GLY A 1 76 ? 9.407 -11.587 17.120 1.00 2.00 212 GLY A C 1
ATOM 603 O O . GLY A 1 76 ? 9.570 -12.216 16.086 1.00 2.28 212 GLY A O 1
ATOM 604 N N . SER A 1 77 ? 8.685 -10.481 17.154 1.00 2.00 213 SER A N 1
ATOM 605 C CA . SER A 1 77 ? 7.941 -10.080 15.975 1.00 2.00 213 SER A CA 1
ATOM 606 C C . SER A 1 77 ? 8.701 -9.156 15.013 1.00 2.00 213 SER A C 1
ATOM 607 O O . SER A 1 77 ? 8.199 -8.910 13.918 1.00 2.00 213 SER A O 1
ATOM 610 N N . GLY A 1 78 ? 9.874 -8.659 15.437 1.00 2.00 214 GLY A N 1
ATOM 611 C CA . GLY A 1 78 ? 10.666 -7.657 14.711 1.00 2.00 214 GLY A CA 1
ATOM 612 C C . GLY A 1 78 ? 10.248 -6.214 14.970 1.00 2.00 214 GLY A C 1
ATOM 613 O O . GLY A 1 78 ? 10.280 -5.361 14.067 1.00 2.00 214 GLY A O 1
ATOM 614 N N . LYS A 1 79 ? 9.842 -5.911 16.204 1.00 2.00 215 LYS A N 1
ATOM 615 C CA . LYS A 1 79 ? 9.396 -4.551 16.505 1.00 2.00 215 LYS A CA 1
ATOM 616 C C . LYS A 1 79 ? 10.556 -3.541 16.451 1.00 2.37 215 LYS A C 1
ATOM 617 O O . LYS A 1 79 ? 10.331 -2.376 16.122 1.00 2.00 215 LYS A O 1
ATOM 623 N N . THR A 1 80 ? 11.796 -3.974 16.713 1.00 2.00 216 THR A N 1
ATOM 624 C CA . THR A 1 80 ? 12.921 -3.018 16.596 1.00 2.00 216 THR A CA 1
ATOM 625 C C . THR A 1 80 ? 13.064 -2.434 15.200 1.00 2.03 216 THR A C 1
ATOM 626 O O . THR A 1 80 ? 13.161 -1.234 15.037 1.00 2.00 216 THR A O 1
ATOM 630 N N . LEU A 1 81 ? 13.045 -3.279 14.168 1.00 2.61 217 LEU A N 1
ATOM 631 C CA . LEU A 1 81 ? 13.222 -2.754 12.814 1.00 3.14 217 LEU A CA 1
ATOM 632 C C . LEU A 1 81 ? 12.006 -1.973 12.343 1.00 2.84 217 LEU A C 1
ATOM 633 O O . LEU A 1 81 ? 12.130 -1.034 11.520 1.00 2.37 217 LEU A O 1
ATOM 638 N N . ALA A 1 82 ? 10.831 -2.381 12.836 1.00 2.00 218 ALA A N 1
ATOM 639 C CA . ALA A 1 82 ? 9.572 -1.669 12.583 1.00 2.39 218 ALA A CA 1
ATOM 640 C C . ALA A 1 82 ? 9.603 -0.163 12.947 1.00 2.88 218 ALA A C 1
ATOM 641 O O . ALA A 1 82 ? 8.961 0.669 12.260 1.00 2.31 218 ALA A O 1
ATOM 643 N N . PHE A 1 83 ? 10.306 0.189 14.029 1.00 2.48 219 PHE A N 1
ATOM 644 C CA . PHE A 1 83 ? 10.511 1.621 14.303 1.00 3.05 219 PHE A CA 1
ATOM 645 C C . PHE A 1 83 ? 11.836 2.224 13.820 1.00 3.40 219 PHE A C 1
ATOM 646 O O . PHE A 1 83 ? 11.918 3.437 13.618 1.00 2.94 219 PHE A O 1
ATOM 654 N N . SER A 1 84 ? 12.851 1.388 13.596 1.00 2.76 220 SER A N 1
ATOM 655 C CA . SER A 1 84 ? 14.182 1.899 13.276 1.00 3.03 220 SER A CA 1
ATOM 656 C C . SER A 1 84 ? 14.308 2.358 11.831 1.00 2.92 220 SER A C 1
ATOM 657 O O . SER A 1 84 ? 14.958 3.365 11.538 1.00 2.00 220 SER A O 1
ATOM 660 N N . ILE A 1 85 ? 13.699 1.575 10.934 1.00 2.00 221 ILE A N 1
ATOM 661 C CA . ILE A 1 85 ? 13.707 1.884 9.519 1.00 2.00 221 ILE A CA 1
ATOM 662 C C . ILE A 1 85 ? 13.044 3.212 9.191 1.00 2.00 221 ILE A C 1
ATOM 663 O O . ILE A 1 85 ? 13.618 4.041 8.510 1.00 2.00 221 ILE A O 1
ATOM 668 N N . PRO A 1 86 ? 11.824 3.418 9.659 1.00 2.00 222 PRO A N 1
ATOM 669 C CA . PRO A 1 86 ? 11.180 4.698 9.366 1.00 2.00 222 PRO A CA 1
ATOM 670 C C . PRO A 1 86 ? 11.895 5.889 10.016 1.00 2.56 222 PRO A C 1
ATOM 671 O O . PRO A 1 86 ? 11.934 6.966 9.428 1.00 3.83 222 PRO A O 1
ATOM 675 N N . ILE A 1 87 ? 12.434 5.711 11.214 1.00 2.17 223 ILE A N 1
ATOM 676 C CA . ILE A 1 87 ? 13.258 6.763 11.814 1.00 2.12 223 ILE A CA 1
ATOM 677 C C . ILE A 1 87 ? 14.461 7.096 10.935 1.00 2.00 223 ILE A C 1
ATOM 678 O O . ILE A 1 87 ? 14.716 8.258 10.630 1.00 2.15 223 ILE A O 1
ATOM 683 N N . LEU A 1 88 ? 15.231 6.082 10.549 1.00 2.00 224 LEU A N 1
ATOM 684 C CA . LEU A 1 88 ? 16.350 6.343 9.634 1.00 2.00 224 LEU A CA 1
ATOM 685 C C . LEU A 1 88 ? 15.915 6.977 8.304 1.00 2.00 224 LEU A C 1
ATOM 686 O O . LEU A 1 88 ? 16.578 7.891 7.784 1.00 2.00 224 LEU A O 1
ATOM 691 N N . MET A 1 89 ? 14.827 6.463 7.726 1.00 2.00 225 MET A N 1
ATOM 692 C CA . MET A 1 89 ? 14.320 7.002 6.460 1.00 2.00 225 MET A CA 1
ATOM 693 C C . MET A 1 89 ? 13.871 8.460 6.571 1.00 2.00 225 MET A C 1
ATOM 694 O O . MET A 1 89 ? 14.167 9.280 5.701 1.00 2.00 225 MET A O 1
ATOM 699 N N . GLN A 1 90 ? 13.142 8.775 7.641 1.00 2.20 226 GLN A N 1
ATOM 700 C CA . GLN A 1 90 ? 12.672 10.145 7.870 1.00 2.77 226 GLN A CA 1
ATOM 701 C C . GLN A 1 90 ? 13.839 11.103 8.056 1.00 2.64 226 GLN A C 1
ATOM 702 O O . GLN A 1 90 ? 13.865 12.217 7.497 1.00 2.68 226 GLN A O 1
ATOM 708 N N . LEU A 1 91 ? 14.833 10.676 8.829 1.00 2.94 227 LEU A N 1
ATOM 709 C CA . LEU A 1 91 ? 15.930 11.578 9.151 1.00 2.56 227 LEU A CA 1
ATOM 710 C C . LEU A 1 91 ? 16.808 11.874 7.906 1.00 3.02 227 LEU A C 1
ATOM 711 O O . LEU A 1 91 ? 17.500 12.898 7.854 1.00 2.00 227 LEU A O 1
ATOM 716 N N . LYS A 1 92 ? 16.749 10.964 6.931 1.00 3.61 228 LYS A N 1
ATOM 717 C CA . LYS A 1 92 ? 17.442 11.063 5.630 1.00 5.29 228 LYS A CA 1
ATOM 718 C C . LYS A 1 92 ? 18.967 10.983 5.662 1.00 5.67 228 LYS A C 1
ATOM 719 O O . LYS A 1 92 ? 19.566 10.142 4.976 1.00 6.66 228 LYS A O 1
ATOM 725 N N . GLN A 1 93 ? 19.589 11.897 6.405 1.00 5.46 229 GLN A N 1
ATOM 726 C CA . GLN A 1 93 ? 21.045 12.032 6.441 1.00 5.18 229 GLN A CA 1
ATOM 727 C C . GLN A 1 93 ? 21.467 12.409 7.839 1.00 4.54 229 GLN A C 1
ATOM 728 O O . GLN A 1 93 ? 20.721 13.104 8.544 1.00 3.67 229 GLN A O 1
ATOM 734 N N . PRO A 1 94 ? 22.691 11.997 8.226 1.00 4.14 230 PRO A N 1
ATOM 735 C CA . PRO A 1 94 ? 23.272 12.456 9.478 1.00 4.11 230 PRO A CA 1
ATOM 736 C C . PRO A 1 94 ? 23.248 13.973 9.460 1.00 4.37 230 PRO A C 1
ATOM 737 O O . PRO A 1 94 ? 23.379 14.570 8.408 1.00 3.84 230 PRO A O 1
ATOM 741 N N . ALA A 1 95 ? 23.093 14.603 10.616 1.00 4.85 231 ALA A N 1
ATOM 742 C CA . ALA A 1 95 ? 23.059 16.058 10.653 1.00 5.05 231 ALA A CA 1
ATOM 743 C C . ALA A 1 95 ? 23.625 16.539 11.980 1.00 5.56 231 ALA A C 1
ATOM 744 O O . ALA A 1 95 ? 23.797 15.744 12.893 1.00 5.25 231 ALA A O 1
ATOM 746 N N . ASN A 1 96 ? 23.892 17.842 12.071 1.00 5.99 232 ASN A N 1
ATOM 747 C CA . ASN A 1 96 ? 24.551 18.431 13.225 1.00 7.05 232 ASN A CA 1
ATOM 748 C C . ASN A 1 96 ? 23.556 19.237 14.036 1.00 7.61 232 ASN A C 1
ATOM 749 O O . ASN A 1 96 ? 23.886 20.285 14.580 1.00 7.55 232 ASN A O 1
ATOM 751 N N . LYS A 1 97 ? 22.331 18.712 14.118 1.00 8.01 233 LYS A N 1
ATOM 752 C CA . LYS A 1 97 ? 21.205 19.404 14.734 1.00 7.98 233 LYS A CA 1
ATOM 753 C C . LYS A 1 97 ? 20.920 18.847 16.131 1.00 7.75 233 LYS A C 1
ATOM 754 O O . LYS A 1 97 ? 19.918 19.198 16.732 1.00 7.92 233 LYS A O 1
ATOM 758 N N . GLY A 1 98 ? 21.765 17.942 16.629 1.00 6.64 234 GLY A N 1
ATOM 759 C CA . GLY A 1 98 ? 21.469 17.262 17.911 1.00 4.72 234 GLY A CA 1
ATOM 760 C C . GLY A 1 98 ? 20.448 16.171 17.672 1.00 3.30 234 GLY A C 1
ATOM 761 O O . GLY A 1 98 ? 20.003 16.000 16.538 1.00 3.19 234 GLY A O 1
ATOM 762 N N . PHE A 1 99 ? 20.030 1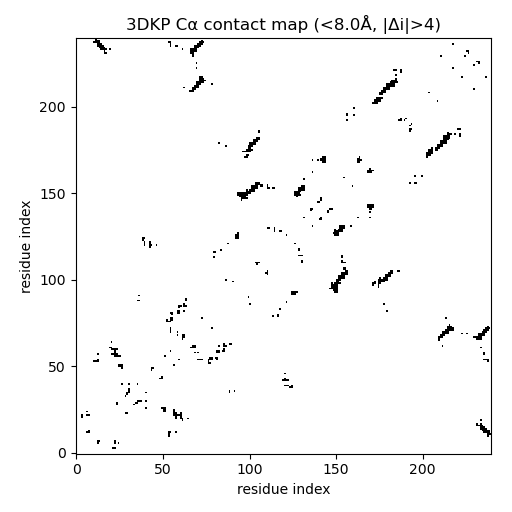5.460 18.723 1.00 2.62 235 PHE A N 1
ATOM 763 C CA . PHE A 1 99 ? 19.193 14.254 18.523 1.00 2.00 235 PHE A CA 1
ATOM 764 C C . PHE A 1 99 ? 17.879 14.560 17.845 1.00 2.00 235 PHE A C 1
ATOM 765 O O . PHE A 1 99 ? 17.141 15.436 18.289 1.00 2.00 235 PHE A O 1
ATOM 773 N N . ARG A 1 100 ? 17.593 13.824 16.777 1.00 2.00 236 ARG A N 1
ATOM 774 C CA . ARG A 1 100 ? 16.347 14.003 16.029 1.00 2.00 236 ARG A CA 1
ATOM 775 C C . ARG A 1 100 ? 15.389 12.845 16.260 1.00 2.00 236 ARG A C 1
ATOM 776 O O . ARG A 1 100 ? 14.286 12.805 15.747 1.00 2.00 236 ARG A O 1
ATOM 784 N N . ALA A 1 101 ? 15.818 11.891 17.056 1.00 2.00 237 ALA A N 1
ATOM 785 C CA . ALA A 1 101 ? 14.955 10.779 17.358 1.00 2.00 237 ALA A CA 1
ATOM 786 C C . ALA A 1 101 ? 15.399 10.225 18.683 1.00 2.00 237 ALA A C 1
ATOM 787 O O . ALA A 1 101 ? 16.577 10.283 19.019 1.00 2.00 237 ALA A O 1
ATOM 789 N N . LEU A 1 102 ? 14.438 9.694 19.411 1.00 2.00 238 LEU A N 1
ATOM 790 C CA . LEU A 1 102 ? 14.628 9.293 20.789 1.00 2.68 238 LEU A CA 1
ATOM 791 C C . LEU A 1 102 ? 13.841 8.008 21.017 1.00 2.36 238 LEU A C 1
ATOM 792 O O . LEU A 1 102 ? 12.646 7.984 20.817 1.00 2.00 238 LEU A O 1
ATOM 797 N N . ILE A 1 103 ? 14.509 6.960 21.471 1.00 2.00 239 ILE A N 1
ATOM 798 C CA . ILE A 1 103 ? 13.842 5.699 21.715 1.00 2.00 239 ILE A CA 1
ATOM 799 C C . ILE A 1 103 ? 13.995 5.379 23.192 1.00 2.00 239 ILE A C 1
ATOM 800 O O . ILE A 1 103 ? 15.105 5.367 23.705 1.00 2.00 239 ILE A O 1
ATOM 805 N N . ILE A 1 104 ? 12.892 5.116 23.860 1.00 2.00 240 ILE A N 1
ATOM 806 C CA . ILE A 1 104 ? 12.894 4.833 25.276 1.00 2.92 240 ILE A CA 1
ATOM 807 C C . ILE A 1 104 ? 12.587 3.353 25.490 1.00 2.55 240 ILE A C 1
ATOM 808 O O . ILE A 1 104 ? 11.620 2.806 24.943 1.00 2.64 240 ILE A O 1
ATOM 813 N N . SER A 1 105 ? 13.417 2.703 26.280 1.00 2.48 241 SER A N 1
ATOM 814 C CA . SER A 1 105 ? 13.259 1.287 26.544 1.00 3.30 241 SER A CA 1
ATOM 815 C C . SER A 1 105 ? 13.425 1.116 28.044 1.00 3.08 241 SER A C 1
ATOM 816 O O . SER A 1 105 ? 14.031 1.978 28.682 1.00 2.39 241 SER A O 1
ATOM 819 N N . PRO A 1 106 ? 12.870 0.017 28.627 1.00 3.28 242 PRO A N 1
ATOM 820 C CA . PRO A 1 106 ? 12.837 -0.123 30.085 1.00 3.43 242 PRO A CA 1
ATOM 821 C C . PRO A 1 106 ? 14.207 -0.223 30.765 1.00 3.80 242 PRO A C 1
ATOM 822 O O . PRO A 1 106 ? 14.375 0.279 31.880 1.00 2.85 242 PRO A O 1
ATOM 826 N N . THR A 1 107 ? 15.170 -0.877 30.126 1.00 3.73 243 THR A N 1
ATOM 827 C CA . THR A 1 107 ? 16.429 -1.149 30.821 1.00 4.76 243 THR A CA 1
ATOM 828 C C . THR A 1 107 ? 17.658 -0.893 29.962 1.00 5.12 243 THR A C 1
ATOM 829 O O . THR A 1 107 ? 17.565 -0.841 28.740 1.00 4.73 243 THR A O 1
ATOM 833 N N . ARG A 1 108 ? 18.804 -0.710 30.622 1.00 5.75 244 ARG A N 1
ATOM 834 C CA . ARG A 1 108 ? 20.093 -0.699 29.942 1.00 6.24 244 ARG A CA 1
ATOM 835 C C . ARG A 1 108 ? 20.242 -1.898 28.983 1.00 5.78 244 ARG A C 1
ATOM 836 O O . ARG A 1 108 ? 20.658 -1.711 27.840 1.00 6.04 244 ARG A O 1
ATOM 844 N N . GLU A 1 109 ? 19.900 -3.112 29.446 1.00 5.39 245 GLU A N 1
ATOM 845 C CA . GLU A 1 109 ? 20.001 -4.343 28.637 1.00 5.47 245 GLU A CA 1
ATOM 846 C C . GLU A 1 109 ? 19.216 -4.239 27.331 1.00 4.33 245 GLU A C 1
ATOM 847 O O . GLU A 1 109 ? 19.752 -4.436 26.231 1.00 3.59 245 GLU A O 1
ATOM 853 N N . LEU A 1 110 ? 17.937 -3.914 27.453 1.00 3.40 246 LEU A N 1
ATOM 854 C CA . LEU A 1 110 ? 17.094 -3.800 26.274 1.00 2.93 246 LEU A CA 1
ATOM 855 C C . LEU A 1 110 ? 17.506 -2.613 25.397 1.00 2.63 246 LEU A C 1
ATOM 856 O O . LEU A 1 110 ? 17.468 -2.710 24.178 1.00 2.00 246 LEU A O 1
ATOM 861 N N . ALA A 1 111 ? 17.871 -1.495 26.019 1.00 2.83 247 ALA A N 1
ATOM 862 C CA . ALA A 1 111 ? 18.388 -0.341 25.273 1.00 3.71 247 ALA A CA 1
ATOM 863 C C . ALA A 1 111 ? 19.641 -0.728 24.480 1.00 4.78 247 ALA A C 1
ATOM 864 O O . ALA A 1 111 ? 19.769 -0.407 23.288 1.00 4.84 247 ALA A O 1
ATOM 866 N N . SER A 1 112 ? 20.563 -1.434 25.126 1.00 6.27 248 SER A N 1
ATOM 867 C CA . SER A 1 112 ? 21.794 -1.791 24.428 1.00 7.57 248 SER A CA 1
ATOM 868 C C . SER A 1 112 ? 21.525 -2.640 23.165 1.00 7.23 248 SER A C 1
ATOM 869 O O . SER A 1 112 ? 22.145 -2.405 22.128 1.00 5.94 248 SER A O 1
ATOM 872 N N . GLN A 1 113 ? 20.574 -3.578 23.239 1.00 7.50 249 GLN A N 1
ATOM 873 C CA . GLN A 1 113 ? 20.190 -4.370 22.056 1.00 7.95 249 GLN A CA 1
ATOM 874 C C . GLN A 1 113 ? 19.572 -3.531 20.923 1.00 6.67 249 GLN A C 1
ATOM 875 O O . GLN A 1 113 ? 19.860 -3.759 19.737 1.00 5.80 249 GLN A O 1
ATOM 881 N N . ILE A 1 114 ? 18.703 -2.579 21.262 1.00 5.06 250 ILE A N 1
ATOM 882 C CA . ILE A 1 114 ? 18.209 -1.670 20.233 1.00 4.34 250 ILE A CA 1
ATOM 883 C C . ILE A 1 114 ? 19.371 -0.892 19.613 1.00 4.38 250 ILE A C 1
ATOM 884 O O . ILE A 1 114 ? 19.452 -0.707 18.397 1.00 3.41 250 ILE A O 1
ATOM 889 N N . HIS A 1 115 ? 20.281 -0.429 20.452 1.00 4.02 251 HIS A N 1
ATOM 890 C CA . HIS A 1 115 ? 21.414 0.354 19.963 1.00 5.12 251 HIS A CA 1
ATOM 891 C C . HIS A 1 115 ? 22.252 -0.459 18.941 1.00 5.67 251 HIS A C 1
ATOM 892 O O . HIS A 1 115 ? 22.635 0.048 17.869 1.00 5.57 251 HIS A O 1
ATOM 899 N N . ARG A 1 116 ? 22.540 -1.715 19.265 1.00 6.93 252 ARG A N 1
ATOM 900 C CA . ARG A 1 116 ? 23.320 -2.556 18.359 1.00 8.35 252 ARG A CA 1
ATOM 901 C C . ARG A 1 116 ? 22.609 -2.839 17.016 1.00 8.58 252 ARG A C 1
ATOM 902 O O . ARG A 1 116 ? 23.240 -2.848 15.956 1.00 9.07 252 ARG A O 1
ATOM 910 N N . GLU A 1 117 ? 21.309 -3.085 17.071 1.00 8.39 253 GLU A N 1
ATOM 911 C CA . GLU A 1 117 ? 20.528 -3.315 15.868 1.00 9.36 253 GLU A CA 1
ATOM 912 C C . GLU A 1 117 ? 20.585 -2.065 14.965 1.00 8.68 253 GLU A C 1
ATOM 913 O O . GLU A 1 117 ? 20.785 -2.169 13.755 1.00 8.54 253 GLU A O 1
ATOM 919 N N . LEU A 1 118 ? 20.445 -0.888 15.564 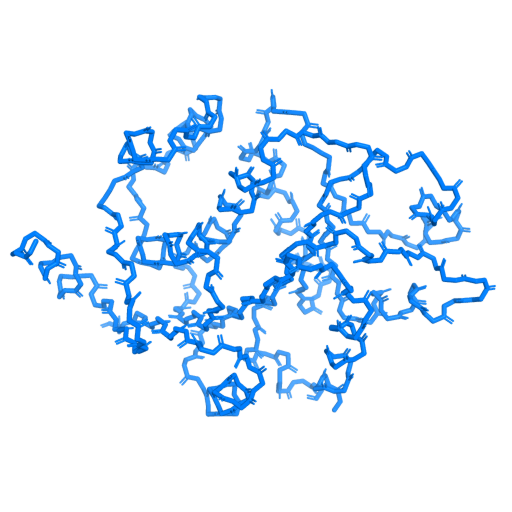1.00 7.27 254 LEU A N 1
ATOM 920 C CA . LEU A 1 118 ? 20.543 0.358 14.806 1.00 7.76 254 LEU A CA 1
ATOM 921 C C . LEU A 1 118 ? 21.924 0.535 14.175 1.00 7.42 254 LEU A C 1
ATOM 922 O O . LEU A 1 118 ? 22.048 0.967 13.022 1.00 7.74 254 LEU A O 1
ATOM 927 N N . ILE A 1 119 ? 22.954 0.257 14.955 1.00 6.50 255 ILE A N 1
ATOM 928 C CA . ILE A 1 119 ? 24.307 0.407 14.488 1.00 6.76 255 ILE A CA 1
ATOM 929 C C . ILE A 1 119 ? 24.467 -0.483 13.269 1.00 7.02 255 ILE A C 1
ATOM 930 O O . ILE A 1 119 ? 24.972 -0.047 12.239 1.00 6.37 255 ILE A O 1
ATOM 935 N N . LYS A 1 120 ? 24.002 -1.728 13.387 1.00 7.26 256 LYS A N 1
ATOM 936 C CA . LYS A 1 120 ? 24.234 -2.719 12.337 1.00 7.41 256 LYS A CA 1
ATOM 937 C C . LYS A 1 120 ? 23.465 -2.374 11.053 1.00 6.64 256 LYS A C 1
ATOM 938 O O . LYS A 1 120 ? 24.051 -2.371 9.968 1.00 6.78 256 LYS A O 1
ATOM 944 N N . ILE A 1 121 ? 22.175 -2.047 11.175 1.00 5.79 257 ILE A N 1
ATOM 945 C CA A ILE A 1 121 ? 21.364 -1.766 9.984 0.50 5.80 257 ILE A CA 1
ATOM 946 C CA B ILE A 1 121 ? 21.323 -1.755 10.030 0.50 5.27 257 ILE A CA 1
ATOM 947 C C . ILE A 1 121 ? 21.737 -0.442 9.340 1.00 5.51 257 ILE A C 1
ATOM 948 O O . ILE A 1 121 ? 21.449 -0.203 8.168 1.00 6.07 257 ILE A O 1
ATOM 957 N N . SER A 1 122 ? 22.424 0.414 10.068 1.00 5.61 258 SER A N 1
ATOM 958 C CA . SER A 1 122 ? 22.780 1.704 9.498 1.00 5.53 258 SER A CA 1
ATOM 959 C C . SER A 1 122 ? 24.250 1.808 9.093 1.00 5.41 258 SER A C 1
ATOM 960 O O . SER A 1 122 ? 24.705 2.878 8.684 1.00 5.28 258 SER A O 1
ATOM 963 N N . GLU A 1 123 ? 24.990 0.697 9.158 1.00 5.57 259 GLU A N 1
ATOM 964 C CA . GLU A 1 123 ? 26.402 0.719 8.783 1.00 6.04 259 GLU A CA 1
ATOM 965 C C . GLU A 1 123 ? 26.622 1.399 7.439 1.00 5.58 259 GLU A C 1
ATOM 966 O O . GLU A 1 123 ? 25.891 1.135 6.457 1.00 5.05 259 GLU A O 1
ATOM 972 N N . GLY A 1 124 ? 27.617 2.277 7.395 1.00 4.24 260 GLY A N 1
ATOM 973 C CA . GLY A 1 124 ? 27.957 2.970 6.159 1.00 3.98 260 GLY A CA 1
ATOM 974 C C . GLY A 1 124 ? 27.079 4.158 5.779 1.00 3.83 260 GLY A C 1
ATOM 975 O O . GLY A 1 124 ? 27.319 4.781 4.759 1.00 3.96 260 GLY A O 1
ATOM 976 N N . THR A 1 125 ? 26.071 4.479 6.593 1.00 3.61 261 THR A N 1
ATOM 977 C CA . THR A 1 125 ? 25.171 5.603 6.329 1.00 3.88 261 THR A CA 1
ATOM 978 C C . THR A 1 125 ? 25.594 6.892 7.025 1.00 4.01 261 THR A C 1
ATOM 979 O O . THR A 1 125 ? 25.047 7.975 6.739 1.00 4.24 261 THR A O 1
ATOM 983 N N . GLY A 1 126 ? 26.509 6.763 7.986 1.00 3.16 262 GLY A N 1
ATOM 984 C CA . GLY A 1 126 ? 26.991 7.896 8.764 1.00 3.02 262 GLY A CA 1
ATOM 985 C C . GLY A 1 126 ? 26.126 8.369 9.924 1.00 2.57 262 GLY A C 1
ATOM 986 O O . GLY A 1 126 ? 26.458 9.350 10.569 1.00 2.12 262 GLY A O 1
ATOM 987 N N . PHE A 1 127 ? 24.993 7.721 10.174 1.00 3.20 263 PHE A N 1
ATOM 988 C CA . PHE A 1 127 ? 24.185 8.100 11.346 1.00 2.65 263 PHE A CA 1
ATOM 989 C C . PHE A 1 127 ? 24.935 7.766 12.647 1.00 2.77 263 PHE A C 1
ATOM 990 O O . PHE A 1 127 ? 25.556 6.706 12.774 1.00 2.00 263 PHE A O 1
ATOM 998 N N . ARG A 1 128 ? 24.857 8.686 13.600 1.00 2.53 264 ARG A N 1
ATOM 999 C CA . ARG A 1 128 ? 25.471 8.512 14.905 1.00 3.52 264 ARG A CA 1
ATOM 1000 C C . ARG A 1 128 ? 24.388 8.215 15.933 1.00 3.59 264 ARG A C 1
ATOM 1001 O O . ARG A 1 128 ? 23.474 9.017 16.178 1.00 3.03 264 ARG A O 1
ATOM 1009 N N . ILE A 1 129 ? 24.471 7.024 16.500 1.00 3.61 265 ILE A N 1
ATOM 1010 C CA . ILE A 1 129 ? 23.449 6.543 17.388 1.00 3.38 265 ILE A CA 1
ATOM 1011 C C . ILE A 1 129 ? 24.147 6.276 18.709 1.00 4.22 265 ILE A C 1
ATOM 1012 O O . ILE A 1 129 ? 25.225 5.666 18.750 1.00 3.31 265 ILE A O 1
ATOM 1017 N N . HIS A 1 130 ? 23.550 6.753 19.788 1.00 4.46 266 HIS A N 1
ATOM 1018 C CA . HIS A 1 130 ? 24.240 6.805 21.068 1.00 5.28 266 HIS A CA 1
ATOM 1019 C C . HIS A 1 130 ? 23.361 6.307 22.193 1.00 4.99 266 HIS A C 1
ATOM 1020 O O . HIS A 1 130 ? 22.137 6.374 22.117 1.00 3.70 266 HIS A O 1
ATOM 1027 N N . MET A 1 131 ? 24.005 5.811 23.233 1.00 5.47 267 MET A N 1
ATOM 1028 C CA . MET A 1 131 ? 23.395 5.704 24.542 1.00 6.59 267 MET A CA 1
ATOM 1029 C C . MET A 1 131 ? 24.178 6.728 25.360 1.00 7.00 267 MET A C 1
ATOM 1030 O O . MET A 1 131 ? 25.341 6.997 25.052 1.00 7.28 267 MET A O 1
ATOM 1035 N N . ILE A 1 132 ? 23.564 7.338 26.363 1.00 7.35 268 ILE A N 1
ATOM 1036 C CA . ILE A 1 132 ? 24.318 8.245 27.214 1.00 7.34 268 ILE A CA 1
ATOM 1037 C C . ILE A 1 132 ? 24.643 7.624 28.598 1.00 7.77 268 ILE A C 1
ATOM 1038 O O . ILE A 1 132 ? 23.787 7.504 29.480 1.00 7.79 268 ILE A O 1
ATOM 1043 N N . HIS A 1 133 ? 25.891 7.223 28.763 1.00 7.80 269 HIS A N 1
ATOM 1044 C CA . HIS A 1 133 ? 26.340 6.557 29.971 1.00 8.35 269 HIS A CA 1
ATOM 1045 C C . HIS A 1 133 ? 26.784 7.562 31.018 1.00 8.10 269 HIS A C 1
ATOM 1046 O O . HIS A 1 133 ? 26.924 8.757 30.726 1.00 7.93 269 HIS A O 1
ATOM 1053 N N . LYS A 1 134 ? 27.017 7.057 32.227 1.00 7.98 270 LYS A N 1
ATOM 1054 C CA . LYS A 1 134 ? 27.360 7.867 33.392 1.00 8.10 270 LYS A CA 1
ATOM 1055 C C . LYS A 1 134 ? 28.469 8.886 33.158 1.00 8.09 270 LYS A C 1
ATOM 1056 O O . LYS A 1 134 ? 28.315 10.066 33.474 1.00 8.89 270 LYS A O 1
ATOM 1062 N N . ALA A 1 135 ? 29.601 8.435 32.634 1.00 7.78 271 ALA A N 1
ATOM 1063 C CA . ALA A 1 135 ? 30.725 9.344 32.348 1.00 7.06 271 ALA A CA 1
ATOM 1064 C C . ALA A 1 135 ? 30.388 10.416 31.272 1.00 7.07 271 ALA A C 1
ATOM 1065 O O . ALA A 1 135 ? 30.828 11.569 31.361 1.00 5.86 271 ALA A O 1
ATOM 1067 N N . ALA A 1 136 ? 29.612 10.037 30.259 1.00 7.08 272 ALA A N 1
ATOM 1068 C CA . ALA A 1 136 ? 29.136 11.015 29.285 1.00 8.14 272 ALA A CA 1
ATOM 1069 C C . ALA A 1 136 ? 28.208 12.054 29.949 1.00 9.04 272 ALA A C 1
ATOM 1070 O O . ALA A 1 136 ? 28.216 13.240 29.594 1.00 8.86 272 ALA A O 1
ATOM 1072 N N . VAL A 1 137 ? 27.402 11.597 30.902 1.00 9.47 273 VAL A N 1
ATOM 1073 C CA . VAL A 1 137 ? 26.561 12.496 31.665 1.00 10.61 273 VAL A CA 1
ATOM 1074 C C . VAL A 1 137 ? 27.462 13.446 32.466 1.00 11.72 273 VAL A C 1
ATOM 1075 O O . VAL A 1 137 ? 27.307 14.663 32.410 1.00 11.69 273 VAL A O 1
ATOM 1079 N N . ALA A 1 138 ? 28.414 12.883 33.205 1.00 12.47 274 ALA A N 1
ATOM 1080 C CA . ALA A 1 138 ? 29.390 13.703 33.914 1.00 13.56 274 ALA A CA 1
ATOM 1081 C C . ALA A 1 138 ? 30.077 14.704 32.967 1.00 14.14 274 ALA A C 1
ATOM 1082 O O . ALA A 1 138 ? 30.207 15.878 33.291 1.00 14.53 274 ALA A O 1
ATOM 1084 N N . ALA A 1 139 ? 30.490 14.243 31.792 1.00 14.92 275 ALA A N 1
ATOM 1085 C CA . ALA A 1 139 ? 31.201 15.105 30.842 1.00 16.02 275 ALA A CA 1
ATOM 1086 C C . ALA A 1 139 ? 30.335 16.087 30.040 1.00 16.61 275 ALA A C 1
ATOM 1087 O O . ALA A 1 139 ? 30.876 16.962 29.375 1.00 16.58 275 ALA A O 1
ATOM 1089 N N . LYS A 1 140 ? 29.009 15.943 30.086 1.00 17.36 276 LYS A N 1
ATOM 1090 C CA . LYS A 1 140 ? 28.133 16.847 29.343 1.00 17.49 276 LYS A CA 1
ATOM 1091 C C . LYS A 1 140 ? 28.410 16.710 27.853 1.00 17.29 276 LYS A C 1
ATOM 1092 O O . LYS A 1 140 ? 28.281 17.664 27.094 1.00 17.27 276 LYS A O 1
ATOM 1098 N N . LYS A 1 141 ? 28.795 15.513 27.432 1.00 17.15 277 LYS A N 1
ATOM 1099 C CA . LYS A 1 141 ? 29.212 15.306 26.054 1.00 17.26 277 LYS A CA 1
ATOM 1100 C C . LYS A 1 141 ? 28.084 15.598 25.043 1.00 17.19 277 LYS A C 1
ATOM 1101 O O . LYS A 1 141 ? 28.347 15.921 23.885 1.00 16.57 277 LYS A O 1
ATOM 1107 N N . PHE A 1 142 ? 26.830 15.471 25.467 1.00 17.38 278 PHE A N 1
ATOM 1108 C CA . PHE A 1 142 ? 25.708 15.700 24.542 1.00 18.04 278 PHE A CA 1
ATOM 1109 C C . PHE A 1 142 ? 24.916 16.919 24.949 1.00 18.77 278 PHE A C 1
ATOM 1110 O O . PHE A 1 142 ? 23.770 17.086 24.539 1.00 19.52 278 PHE A O 1
ATOM 1118 N N . GLY A 1 143 ? 25.531 17.767 25.764 1.00 19.79 279 GLY A N 1
ATOM 1119 C CA . GLY A 1 143 ? 24.896 19.001 26.208 1.00 20.51 279 GLY A CA 1
ATOM 1120 C C . GLY A 1 143 ? 24.483 19.922 25.071 1.00 21.43 279 GLY A C 1
ATOM 1121 O O . GLY A 1 143 ? 24.968 19.804 23.941 1.00 21.03 279 GLY A O 1
ATOM 1122 N N . PRO A 1 144 ? 23.545 20.839 25.363 1.00 22.22 280 PRO A N 1
ATOM 1123 C CA . PRO A 1 144 ? 23.202 21.927 24.444 1.00 22.20 280 PRO A CA 1
ATOM 1124 C C . PRO A 1 144 ? 24.431 22.731 23.959 1.00 22.05 280 PRO A C 1
ATOM 1125 O O . PRO A 1 144 ? 24.429 23.219 22.822 1.00 22.83 280 PRO A O 1
ATOM 1129 N N . LYS A 1 145 ? 25.485 22.841 24.765 1.00 20.97 281 LYS A N 1
ATOM 1130 C CA . LYS A 1 145 ? 26.684 23.546 24.279 1.00 20.14 281 LYS A CA 1
ATOM 1131 C C . LYS A 1 145 ? 27.739 22.630 23.640 1.00 19.49 281 LYS A C 1
ATOM 1132 O O . LYS A 1 145 ? 28.912 22.976 23.579 1.00 19.66 281 LYS A O 1
ATOM 1134 N N . SER A 1 146 ? 27.322 21.468 23.152 1.00 18.25 282 SER A N 1
ATOM 1135 C CA . SER A 1 146 ? 28.250 20.547 22.495 1.00 16.80 282 SER A CA 1
ATOM 1136 C C . SER A 1 146 ? 28.232 20.739 20.978 1.00 16.24 282 SER A C 1
ATOM 1137 O O . SER A 1 146 ? 27.574 21.642 20.460 1.00 15.50 282 SER A O 1
ATOM 1140 N N . SER A 1 147 ? 28.937 19.853 20.285 1.00 15.80 283 SER A N 1
ATOM 1141 C CA . SER A 1 147 ? 29.011 19.824 18.815 1.00 15.62 283 SER A CA 1
ATOM 1142 C C . SER A 1 147 ? 27.648 19.610 18.118 1.00 14.85 283 SER A C 1
ATOM 1143 O O . SER A 1 147 ? 27.420 20.110 17.025 1.00 15.12 283 SER A O 1
ATOM 1146 N N . LYS A 1 148 ? 26.768 18.838 18.742 1.00 13.81 284 LYS A N 1
ATOM 1147 C CA . LYS A 1 148 ? 25.466 18.470 18.151 1.00 13.28 284 LYS A CA 1
ATOM 1148 C C . LYS A 1 148 ? 25.561 17.493 16.976 1.00 12.03 284 LYS A C 1
ATOM 1149 O O . LYS A 1 148 ? 24.594 17.278 16.250 1.00 11.95 284 LYS A O 1
ATOM 1155 N N . LYS A 1 149 ? 26.726 16.894 16.810 1.00 10.19 285 LYS A N 1
ATOM 1156 C CA . LYS A 1 149 ? 26.897 15.889 15.801 1.00 9.30 285 LYS A CA 1
ATOM 1157 C C . LYS A 1 149 ? 26.490 14.534 16.362 1.00 7.95 285 LYS A C 1
ATOM 1158 O O . LYS A 1 149 ? 27.334 13.674 16.612 1.00 8.28 285 LYS A O 1
ATOM 1164 N N . PHE A 1 150 ? 25.190 14.369 16.571 1.00 6.10 286 PHE A N 1
ATOM 1165 C CA . PHE A 1 150 ? 24.603 13.100 16.965 1.00 5.12 286 PHE A CA 1
ATOM 1166 C C . PHE A 1 150 ? 23.154 13.106 16.500 1.00 3.91 286 PHE A C 1
ATOM 1167 O O . PHE A 1 150 ? 22.532 14.161 16.441 1.00 3.83 286 PHE A O 1
ATOM 1175 N N . ASP A 1 151 ? 22.619 11.934 16.171 1.00 2.77 287 ASP A N 1
ATOM 1176 C CA . ASP A 1 151 ? 21.342 11.847 15.442 1.00 2.00 287 ASP A CA 1
ATOM 1177 C C . ASP A 1 151 ? 20.233 11.175 16.258 1.00 2.00 287 ASP A C 1
ATOM 1178 O O . ASP A 1 151 ? 19.088 11.648 16.299 1.00 2.00 287 ASP A O 1
ATOM 1183 N N . ILE A 1 152 ? 20.562 10.042 16.867 1.00 2.00 288 ILE A N 1
ATOM 1184 C CA . ILE A 1 152 ? 19.550 9.177 17.472 1.00 2.00 288 ILE A CA 1
ATOM 1185 C C . ILE A 1 152 ? 20.018 8.762 18.854 1.00 2.00 288 ILE A C 1
ATOM 1186 O O . ILE A 1 152 ? 21.188 8.342 19.010 1.00 2.00 288 ILE A O 1
ATOM 1191 N N . LEU A 1 153 ? 19.136 8.914 19.854 1.00 2.00 289 LEU A N 1
ATOM 1192 C CA . LEU A 1 153 ? 19.447 8.502 21.237 1.00 2.00 289 LEU A CA 1
ATOM 1193 C C . LEU A 1 153 ? 18.604 7.302 21.655 1.00 2.00 289 LEU A C 1
ATOM 1194 O O . LEU A 1 153 ? 17.371 7.331 21.519 1.00 2.00 289 LEU A O 1
ATOM 1199 N N . VAL A 1 154 ? 19.246 6.246 22.157 1.00 2.36 290 VAL A N 1
ATOM 1200 C CA . VAL A 1 154 ? 18.499 5.148 22.804 1.00 2.17 290 VAL A CA 1
ATOM 1201 C C . VAL A 1 154 ? 18.716 5.243 24.310 1.00 2.60 290 VAL A C 1
ATOM 1202 O O . VAL A 1 154 ? 19.842 5.361 24.766 1.00 2.46 290 VAL A O 1
ATOM 1206 N N . THR A 1 155 ? 17.653 5.181 25.105 1.00 2.34 291 THR A N 1
ATOM 1207 C CA . THR A 1 155 ? 17.830 5.427 26.527 1.00 2.60 291 THR A CA 1
ATOM 1208 C C . THR A 1 155 ? 16.684 4.825 27.363 1.00 2.43 291 THR A C 1
ATOM 1209 O O . THR A 1 155 ? 15.748 4.224 26.822 1.00 2.00 291 THR A O 1
ATOM 1213 N N . THR A 1 156 ? 16.799 4.974 28.677 1.00 2.00 292 THR A N 1
ATOM 1214 C CA . THR A 1 156 ? 15.783 4.571 29.617 1.00 2.10 292 THR A CA 1
ATOM 1215 C C . THR A 1 156 ? 15.074 5.833 30.110 1.00 2.00 292 THR A C 1
ATOM 1216 O O . THR A 1 156 ? 15.585 6.933 29.971 1.00 2.88 292 THR A O 1
ATOM 1220 N N . PRO A 1 157 ? 13.887 5.670 30.693 1.00 2.41 293 PRO A N 1
ATOM 1221 C CA . PRO A 1 157 ? 13.150 6.821 31.217 1.00 2.25 293 PRO A CA 1
ATOM 1222 C C . PRO A 1 157 ? 13.949 7.585 32.299 1.00 3.24 293 PRO A C 1
ATOM 1223 O O . PRO A 1 157 ? 13.993 8.840 32.273 1.00 3.29 293 PRO A O 1
ATOM 1227 N N . ASN A 1 158 ? 14.536 6.861 33.260 1.00 2.64 294 ASN A N 1
ATOM 1228 C CA . ASN A 1 158 ? 15.203 7.533 34.391 1.00 3.59 294 ASN A CA 1
ATOM 1229 C C . ASN A 1 158 ? 16.452 8.289 33.967 1.00 3.08 294 ASN A C 1
ATOM 1230 O O . ASN A 1 158 ? 16.742 9.365 34.487 1.00 2.08 294 ASN A O 1
ATOM 1235 N N . ARG A 1 159 ? 17.191 7.707 33.032 1.00 2.89 295 ARG A N 1
ATOM 1236 C CA . ARG A 1 159 ? 18.421 8.335 32.542 1.00 4.01 295 ARG A CA 1
ATOM 1237 C C . ARG A 1 159 ? 18.097 9.615 31.801 1.00 3.36 295 ARG A C 1
ATOM 1238 O O . ARG A 1 159 ? 18.780 10.640 31.965 1.00 4.40 295 ARG A O 1
ATOM 1246 N N . LEU A 1 160 ? 17.054 9.559 30.989 1.00 2.00 296 LEU A N 1
ATOM 1247 C CA . LEU A 1 160 ? 16.660 10.706 30.202 1.00 2.44 296 LEU A CA 1
ATOM 1248 C C . LEU A 1 160 ? 16.135 11.830 31.107 1.00 2.72 296 LEU A C 1
ATOM 1249 O O . LEU A 1 160 ? 16.424 13.008 30.874 1.00 2.76 296 LEU A O 1
ATOM 1254 N N . ILE A 1 161 ? 15.397 11.455 32.152 1.00 2.00 297 ILE A N 1
ATOM 1255 C CA . ILE A 1 161 ? 14.815 12.430 33.043 1.00 2.02 297 ILE A CA 1
ATOM 1256 C C . ILE A 1 161 ? 15.926 13.057 33.866 1.00 2.03 297 ILE A C 1
ATOM 1257 O O . ILE A 1 161 ? 15.916 14.253 34.155 1.00 2.00 297 ILE A O 1
ATOM 1262 N N . TYR A 1 162 ? 16.882 12.233 34.271 1.00 2.15 298 TYR A N 1
ATOM 1263 C CA . TYR A 1 162 ? 18.036 12.769 34.967 1.00 2.55 298 TYR A CA 1
ATOM 1264 C C . TYR A 1 162 ? 18.713 13.877 34.142 1.00 2.00 298 TYR A C 1
ATOM 1265 O O . TYR A 1 162 ? 19.035 14.948 34.655 1.00 2.26 298 TYR A O 1
ATOM 1274 N N . LEU A 1 163 ? 18.931 13.625 32.864 1.00 2.00 299 LEU A N 1
ATOM 1275 C CA . LEU A 1 163 ? 19.542 14.638 31.983 1.00 2.00 299 LEU A CA 1
ATOM 1276 C C . LEU A 1 163 ? 18.709 15.933 31.865 1.00 2.00 299 LEU A C 1
ATOM 1277 O O . LEU A 1 163 ? 19.251 17.026 31.953 1.00 2.00 299 LEU A O 1
ATOM 1282 N N . LEU A 1 164 ? 17.403 15.782 31.657 1.00 2.29 300 LEU A N 1
ATOM 1283 C CA . LEU A 1 164 ? 16.484 16.898 31.519 1.00 3.44 300 LEU A CA 1
ATOM 1284 C C . LEU A 1 164 ? 16.476 17.758 32.782 1.00 4.24 300 LEU A C 1
ATOM 1285 O O . LEU A 1 164 ? 16.260 18.967 32.716 1.00 4.53 300 LEU A O 1
ATOM 1290 N N . LYS A 1 165 ? 16.708 17.133 33.936 1.00 4.83 301 LYS A N 1
ATOM 1291 C CA . LYS A 1 165 ? 16.526 17.820 35.201 1.00 5.58 301 LYS A CA 1
ATOM 1292 C C . LYS A 1 165 ? 17.812 18.409 35.739 1.00 5.38 301 LYS A C 1
ATOM 1293 O O . LYS A 1 165 ? 17.779 19.139 36.713 1.00 4.35 301 LYS A O 1
ATOM 1299 N N . GLN A 1 166 ? 18.947 18.079 35.127 1.00 5.29 302 GLN A N 1
ATOM 1300 C CA . GLN A 1 166 ? 20.202 18.710 35.509 1.00 5.66 302 GLN A CA 1
ATOM 1301 C C . GLN A 1 166 ? 20.136 20.239 35.356 1.00 6.66 302 GLN A C 1
ATOM 1302 O O . GLN A 1 166 ? 19.363 20.759 34.560 1.00 7.21 302 GLN A O 1
ATOM 1308 N N . ASP A 1 167 ? 20.967 20.952 36.104 1.00 7.72 303 ASP A N 1
ATOM 1309 C CA . ASP A 1 167 ? 21.025 22.401 36.022 1.00 8.65 303 ASP A CA 1
ATOM 1310 C C . ASP A 1 167 ? 22.422 22.836 35.605 1.00 8.92 303 ASP A C 1
ATOM 1311 O O . ASP A 1 167 ? 23.338 22.835 36.430 1.00 8.62 303 ASP A O 1
ATOM 1316 N N . PRO A 1 168 ? 22.591 23.215 34.318 1.00 9.32 304 PRO A N 1
ATOM 1317 C CA . PRO A 1 168 ? 21.510 23.299 33.333 1.00 9.33 304 PRO A CA 1
ATOM 1318 C C . PRO A 1 168 ? 21.313 21.951 32.672 1.00 9.12 304 PRO A C 1
ATOM 1319 O O . PRO A 1 168 ? 22.095 21.036 32.921 1.00 8.91 304 PRO A O 1
ATOM 1323 N N . PRO A 1 169 ? 20.275 21.826 31.830 1.00 9.05 305 PRO A N 1
ATOM 1324 C CA . PRO A 1 169 ? 19.880 20.539 31.239 1.00 8.86 305 PRO A CA 1
ATOM 1325 C C . PRO A 1 169 ? 21.020 19.850 30.489 1.00 8.21 305 PRO A C 1
ATOM 1326 O O . PRO A 1 169 ? 21.704 20.501 29.705 1.00 8.96 305 PRO A O 1
ATOM 1330 N N . GLY A 1 170 ? 21.218 18.561 30.742 1.00 6.31 306 GLY A N 1
ATOM 1331 C CA . GLY A 1 170 ? 22.252 17.784 30.070 1.00 5.80 306 GLY A CA 1
ATOM 1332 C C . GLY A 1 170 ? 21.862 17.295 28.677 1.00 5.66 306 GLY A C 1
ATOM 1333 O O . GLY A 1 170 ? 22.621 16.585 28.022 1.00 5.58 306 GLY A O 1
ATOM 1334 N N . ILE A 1 171 ? 20.675 17.679 28.212 1.00 4.95 307 ILE A N 1
ATOM 1335 C CA . ILE A 1 171 ? 20.250 17.331 26.869 1.00 5.59 307 ILE A CA 1
ATOM 1336 C C . ILE A 1 171 ? 19.192 18.320 26.388 1.00 5.19 307 ILE A C 1
ATOM 1337 O O . ILE A 1 171 ? 18.526 18.950 27.196 1.00 4.11 307 ILE A O 1
ATOM 1342 N N . ASP A 1 172 ? 19.097 18.494 25.075 1.00 4.97 308 ASP A N 1
ATOM 1343 C CA . ASP A 1 172 ? 18.110 19.393 24.474 1.00 6.12 308 ASP A CA 1
ATOM 1344 C C . ASP A 1 172 ? 17.299 18.554 23.486 1.00 5.65 308 ASP A C 1
ATOM 1345 O O . ASP A 1 172 ? 17.876 17.916 22.617 1.00 6.36 308 ASP A O 1
ATOM 1350 N N . LEU A 1 173 ? 15.977 18.546 23.630 1.00 5.44 309 LEU A N 1
ATOM 1351 C CA . LEU A 1 173 ? 15.096 17.693 22.834 1.00 4.83 309 LEU A CA 1
ATOM 1352 C C . LEU A 1 173 ? 14.329 18.473 21.787 1.00 4.66 309 LEU A C 1
ATOM 1353 O O . LEU A 1 173 ? 13.403 17.945 21.168 1.00 4.61 309 LEU A O 1
ATOM 1358 N N . ALA A 1 174 ? 14.751 19.709 21.560 1.00 3.85 310 ALA A N 1
ATOM 1359 C CA . ALA A 1 174 ? 14.048 20.606 20.666 1.00 4.01 310 ALA A CA 1
ATOM 1360 C C . ALA A 1 174 ? 13.975 20.109 19.222 1.00 3.45 310 ALA A C 1
ATOM 1361 O O . ALA A 1 174 ? 13.076 20.490 18.512 1.00 3.66 310 ALA A O 1
ATOM 1363 N N . SER A 1 175 ? 14.899 19.266 18.777 1.00 2.95 311 SER A N 1
ATOM 1364 C CA . SER A 1 175 ? 14.824 18.762 17.396 1.00 2.37 311 SER A CA 1
ATOM 1365 C C . SER A 1 175 ? 14.295 17.337 17.230 1.00 2.00 311 SER A C 1
ATOM 1366 O O . SER A 1 175 ? 14.289 16.790 16.112 1.00 2.00 311 SER A O 1
ATOM 1369 N N . VAL A 1 176 ? 13.870 16.722 18.326 1.00 2.00 312 VAL A N 1
ATOM 1370 C CA . VAL A 1 176 ? 13.402 15.344 18.268 1.00 2.00 312 VAL A CA 1
ATOM 1371 C C . VAL A 1 176 ? 12.152 15.311 17.395 1.00 2.53 312 VAL A C 1
ATOM 1372 O O . VAL A 1 176 ? 11.166 16.004 17.656 1.00 2.00 312 VAL A O 1
ATOM 1376 N N . GLU A 1 177 ? 12.189 14.499 16.356 1.00 2.40 313 GLU A N 1
ATOM 1377 C CA . GLU A 1 177 ? 11.043 14.375 15.474 1.00 3.02 313 GLU A CA 1
ATOM 1378 C C . GLU A 1 177 ? 10.274 13.087 15.769 1.00 3.31 313 GLU A C 1
ATOM 1379 O O . GLU A 1 177 ? 9.071 12.987 15.514 1.00 2.97 313 GLU A O 1
ATOM 1385 N N . TRP A 1 178 ? 10.971 12.087 16.302 1.00 4.21 314 TRP A N 1
ATOM 1386 C CA . TRP A 1 178 ? 10.290 10.831 16.649 1.00 4.32 314 TRP A CA 1
ATOM 1387 C C . TRP A 1 178 ? 10.612 10.461 18.086 1.00 4.04 314 TRP A C 1
ATOM 1388 O O . TRP A 1 178 ? 11.774 10.353 18.434 1.00 3.49 314 TRP A O 1
ATOM 1399 N N . LEU A 1 179 ? 9.578 10.248 18.896 1.00 4.24 315 LEU A N 1
ATOM 1400 C CA . LEU A 1 179 ? 9.748 9.723 20.245 1.00 5.21 315 LEU A CA 1
ATOM 1401 C C . LEU A 1 179 ? 9.079 8.351 20.289 1.00 5.60 315 LEU A C 1
ATOM 1402 O O . LEU A 1 179 ? 7.851 8.224 20.088 1.00 4.36 315 LEU A O 1
ATOM 1407 N N . VAL A 1 180 ? 9.907 7.323 20.469 1.00 4.72 316 VAL A N 1
ATOM 1408 C CA . VAL A 1 180 ? 9.442 5.959 20.423 1.00 4.27 316 VAL A CA 1
ATOM 1409 C C . VAL A 1 180 ? 9.582 5.333 21.808 1.00 4.59 316 VAL A C 1
ATOM 1410 O O . VAL A 1 180 ? 10.658 5.404 22.421 1.00 3.03 316 VAL A O 1
ATOM 1414 N N . VAL A 1 181 ? 8.489 4.740 22.296 1.00 3.74 317 VAL A N 1
ATOM 1415 C CA . VAL A 1 181 ? 8.516 3.978 23.539 1.00 4.66 317 VAL A CA 1
ATOM 1416 C C . VAL A 1 181 ? 8.410 2.489 23.195 1.00 5.58 317 VAL A C 1
ATOM 1417 O O . VAL A 1 181 ? 7.422 2.024 22.579 1.00 5.52 317 VAL A O 1
ATOM 1421 N N . ASP A 1 182 ? 9.456 1.753 23.545 1.00 6.03 318 ASP A N 1
ATOM 1422 C CA . ASP A 1 182 ? 9.507 0.329 23.304 1.00 7.74 318 ASP A CA 1
ATOM 1423 C C . ASP A 1 182 ? 9.158 -0.399 24.596 1.00 8.09 318 ASP A C 1
ATOM 1424 O O . ASP A 1 182 ? 9.537 0.041 25.690 1.00 8.59 318 ASP A O 1
ATOM 1429 N N . GLU A 1 183 ? 8.435 -1.516 24.471 1.00 8.60 319 GLU A N 1
ATOM 1430 C CA . GLU A 1 183 ? 7.890 -2.244 25.627 1.00 9.16 319 GLU A CA 1
ATOM 1431 C C . GLU A 1 183 ? 7.054 -1.341 26.551 1.00 9.83 319 GLU A C 1
ATOM 1432 O O . GLU A 1 183 ? 7.249 -1.315 27.771 1.00 10.13 319 GLU A O 1
ATOM 1438 N N . SER A 1 184 ? 6.122 -0.607 25.953 1.00 10.57 320 SER A N 1
ATOM 1439 C CA . SER A 1 184 ? 5.166 0.218 26.675 1.00 11.54 320 SER A CA 1
ATOM 1440 C C . SER A 1 184 ? 4.344 -0.528 27.724 1.00 12.18 320 SER A C 1
ATOM 1441 O O . SER A 1 184 ? 4.029 0.032 28.788 1.00 11.97 320 SER A O 1
ATOM 1444 N N . ASP A 1 185 ? 3.935 -1.755 27.408 1.00 12.39 321 ASP A N 1
ATOM 1445 C CA . ASP A 1 185 ? 3.155 -2.515 28.375 1.00 12.76 321 ASP A CA 1
ATOM 1446 C C . ASP A 1 185 ? 3.967 -2.665 29.653 1.00 13.02 321 ASP A C 1
ATOM 1447 O O . ASP A 1 185 ? 3.457 -2.478 30.746 1.00 13.40 321 ASP A O 1
ATOM 1452 N N . LYS A 1 186 ? 5.246 -2.990 29.527 1.00 13.78 322 LYS A N 1
ATOM 1453 C CA . LYS A 1 186 ? 6.053 -3.198 30.727 1.00 14.23 322 LYS A CA 1
ATOM 1454 C C . LYS A 1 186 ? 6.172 -1.884 31.499 1.00 14.39 322 LYS A C 1
ATOM 1455 O O . LYS A 1 186 ? 5.892 -1.830 32.687 1.00 14.68 322 LYS A O 1
ATOM 1461 N N . LEU A 1 187 ? 6.584 -0.825 30.810 1.00 14.72 323 LEU A N 1
ATOM 1462 C CA . LEU A 1 187 ? 6.751 0.485 31.417 1.00 15.43 323 LEU A CA 1
ATOM 1463 C C . LEU A 1 187 ? 5.488 0.979 32.156 1.00 16.62 323 LEU A C 1
ATOM 1464 O O . LEU A 1 187 ? 5.591 1.543 33.234 1.00 15.73 323 LEU A O 1
ATOM 1469 N N . PHE A 1 188 ? 4.305 0.798 31.574 1.00 18.32 324 PHE A N 1
ATOM 1470 C CA . PHE A 1 188 ? 3.091 1.261 32.258 1.00 20.50 324 PHE A CA 1
ATOM 1471 C C . PHE A 1 188 ? 2.732 0.338 33.416 1.00 21.63 324 PHE A C 1
ATOM 1472 O O . PHE A 1 188 ? 1.770 0.587 34.131 1.00 22.07 324 PHE A O 1
ATOM 1480 N N . GLU A 1 189 ? 3.483 -0.740 33.601 1.00 23.22 325 GLU A N 1
ATOM 1481 C CA . GLU A 1 189 ? 3.156 -1.665 34.694 1.00 24.79 325 GLU A CA 1
ATOM 1482 C C . GLU A 1 189 ? 4.177 -1.627 35.817 1.00 25.36 325 GLU A C 1
ATOM 1483 O O . GLU A 1 189 ? 3.869 -1.998 36.939 1.00 25.41 325 GLU A O 1
ATOM 1489 N N . ASP A 1 190 ? 5.397 -1.202 35.495 1.00 26.50 326 ASP A N 1
ATOM 1490 C CA . ASP A 1 190 ? 6.473 -1.105 36.478 1.00 27.41 326 ASP A CA 1
ATOM 1491 C C . ASP A 1 190 ? 6.292 0.147 37.332 1.00 27.94 326 ASP A C 1
ATOM 1492 O O . ASP A 1 190 ? 6.213 0.057 38.551 1.00 28.15 326 ASP A O 1
ATOM 1494 N N . GLY A 1 191 ? 6.219 1.310 36.686 1.00 28.41 327 GLY A N 1
ATOM 1495 C CA . GLY A 1 191 ? 5.912 2.557 37.392 1.00 28.88 327 GLY A CA 1
ATOM 1496 C C . GLY A 1 191 ? 4.454 2.930 37.209 1.00 28.86 327 GLY A C 1
ATOM 1497 O O . GLY A 1 191 ? 3.867 2.656 36.156 1.00 29.00 327 GLY A O 1
ATOM 1498 N N . GLY A 1 194 ? 3.280 7.441 37.532 1.00 13.65 330 GLY A N 1
ATOM 1499 C CA . GLY A 1 194 ? 4.742 7.291 37.628 1.00 14.04 330 GLY A CA 1
ATOM 1500 C C . GLY A 1 194 ? 5.459 7.423 36.293 1.00 14.29 330 GLY A C 1
ATOM 1501 O O . GLY A 1 194 ? 6.032 8.465 35.983 1.00 14.10 330 GLY A O 1
ATOM 1502 N N . PHE A 1 195 ? 5.447 6.353 35.498 1.00 14.67 331 PHE A N 1
ATOM 1503 C CA . PHE A 1 195 ? 5.976 6.424 34.145 1.00 14.34 331 PHE A CA 1
ATOM 1504 C C . PHE A 1 195 ? 5.134 7.431 33.347 1.00 14.51 331 PHE A C 1
ATOM 1505 O O . PHE A 1 195 ? 5.666 8.211 32.546 1.00 14.73 331 PHE A O 1
ATOM 1513 N N . ARG A 1 196 ? 3.825 7.438 33.597 1.00 14.51 332 ARG A N 1
ATOM 1514 C CA . ARG A 1 196 ? 2.907 8.343 32.881 1.00 14.80 332 ARG A CA 1
ATOM 1515 C C . ARG A 1 196 ? 3.327 9.811 32.987 1.00 14.07 332 ARG A C 1
ATOM 1516 O O . ARG A 1 196 ? 3.251 10.570 32.007 1.00 13.47 332 ARG A O 1
ATOM 1524 N N . ASP A 1 197 ? 3.765 10.200 34.178 1.00 13.40 333 ASP A N 1
ATOM 1525 C CA . ASP A 1 197 ? 4.198 11.571 34.414 1.00 13.44 333 ASP A CA 1
ATOM 1526 C C . ASP A 1 197 ? 5.557 11.868 33.796 1.00 12.75 333 ASP A C 1
ATOM 1527 O O . ASP A 1 197 ? 5.771 12.969 33.287 1.00 12.41 333 ASP A O 1
ATOM 1532 N N . GLN A 1 198 ? 6.473 10.893 33.845 1.00 12.40 334 GLN A N 1
ATOM 1533 C CA . GLN A 1 198 ? 7.753 11.021 33.164 1.00 12.22 334 GLN A CA 1
ATOM 1534 C C . GLN A 1 198 ? 7.518 11.297 31.678 1.00 12.38 334 GLN A C 1
ATOM 1535 O O . GLN A 1 198 ? 8.072 12.232 31.095 1.00 12.34 334 GLN A O 1
ATOM 1541 N N . LEU A 1 199 ? 6.698 10.461 31.058 1.00 12.17 335 LEU A N 1
ATOM 1542 C CA . LEU A 1 199 ? 6.424 10.595 29.642 1.00 12.20 335 LEU A CA 1
ATOM 1543 C C . LEU A 1 199 ? 5.766 11.950 29.319 1.00 12.47 335 LEU A C 1
ATOM 1544 O O . LEU A 1 199 ? 6.000 12.533 28.259 1.00 12.63 335 LEU A O 1
ATOM 1549 N N . ALA A 1 200 ? 4.966 12.472 30.244 1.00 12.20 336 ALA A N 1
ATOM 1550 C CA . ALA A 1 200 ? 4.410 13.800 30.059 1.00 12.43 336 ALA A CA 1
ATOM 1551 C C . ALA A 1 200 ? 5.512 14.859 30.010 1.00 12.64 336 ALA A C 1
ATOM 1552 O O . ALA A 1 200 ? 5.482 15.745 29.144 1.00 13.01 336 ALA A O 1
ATOM 1554 N N . SER A 1 201 ? 6.469 14.784 30.939 1.00 12.08 337 SER A N 1
ATOM 1555 C CA . SER A 1 201 ? 7.543 15.767 30.996 1.00 12.37 337 SER A CA 1
ATOM 1556 C C . SER A 1 201 ? 8.521 15.595 29.834 1.00 11.84 337 SER A C 1
ATOM 1557 O O . SER A 1 201 ? 8.949 16.569 29.235 1.00 12.03 337 SER A O 1
ATOM 1560 N N . ILE A 1 202 ? 8.858 14.364 29.492 1.00 11.64 338 ILE A N 1
ATOM 1561 C CA . ILE A 1 202 ? 9.593 14.149 28.250 1.00 11.50 338 ILE A CA 1
ATOM 1562 C C . ILE A 1 202 ? 8.880 14.814 27.051 1.00 11.56 338 ILE A C 1
ATOM 1563 O O . ILE A 1 202 ? 9.453 15.672 26.385 1.00 11.84 338 ILE A O 1
ATOM 1568 N N . PHE A 1 203 ? 7.635 14.441 26.787 1.00 11.93 339 PHE A N 1
ATOM 1569 C CA A PHE A 1 203 ? 6.965 14.996 25.624 0.50 11.94 339 PHE A CA 1
ATOM 1570 C CA B PHE A 1 203 ? 6.835 15.017 25.689 0.50 12.14 339 PHE A CA 1
ATOM 1571 C C . PHE A 1 203 ? 6.934 16.521 25.692 1.00 12.32 339 PHE A C 1
ATOM 1572 O O . PHE A 1 203 ? 7.109 17.177 24.664 1.00 12.57 339 PHE A O 1
ATOM 1587 N N . LEU A 1 204 ? 6.748 17.079 26.886 1.00 12.06 340 LEU A N 1
ATOM 1588 C CA . LEU A 1 204 ? 6.676 18.536 27.017 1.00 11.46 340 LEU A CA 1
ATOM 1589 C C . LEU A 1 204 ? 7.983 19.171 26.568 1.00 10.99 340 LEU A C 1
ATOM 1590 O O . LEU A 1 204 ? 7.980 20.273 26.045 1.00 9.86 340 LEU A O 1
ATOM 1595 N N . ALA A 1 205 ? 9.093 18.444 26.743 1.00 10.33 341 ALA A N 1
ATOM 1596 C CA . ALA A 1 205 ? 10.423 18.951 26.374 1.00 9.39 341 ALA A CA 1
ATOM 1597 C C . ALA A 1 205 ? 10.690 18.866 24.843 1.00 9.23 341 ALA A C 1
ATOM 1598 O O . ALA A 1 205 ? 11.560 19.564 24.288 1.00 7.95 341 ALA A O 1
ATOM 1600 N N . CYS A 1 206 ? 9.931 18.004 24.174 1.00 8.66 342 CYS A N 1
ATOM 1601 C CA . CYS A 1 206 ? 10.042 17.784 22.743 1.00 8.14 342 CYS A CA 1
ATOM 1602 C C . CYS A 1 206 ? 9.174 18.775 21.971 1.00 8.69 342 CYS A C 1
ATOM 1603 O O . CYS A 1 206 ? 8.042 18.450 21.608 1.00 8.50 342 CYS A O 1
ATOM 1606 N N . THR A 1 207 ? 9.727 19.955 21.687 1.00 8.50 343 THR A N 1
ATOM 1607 C CA . THR A 1 207 ? 8.957 21.096 21.239 1.00 8.61 343 THR A CA 1
ATOM 1608 C C . THR A 1 207 ? 8.962 21.248 19.721 1.00 7.85 343 THR A C 1
ATOM 1609 O O . THR A 1 207 ? 8.432 22.208 19.209 1.00 7.52 343 THR A O 1
ATOM 1613 N N . SER A 1 208 ? 9.587 20.317 19.005 1.00 6.77 344 SER A N 1
ATOM 1614 C CA . SER A 1 208 ? 9.620 20.407 17.541 1.00 5.87 344 SER A CA 1
ATOM 1615 C C . SER A 1 208 ? 8.219 20.394 16.966 1.00 5.58 344 SER A C 1
ATOM 1616 O O . SER A 1 208 ? 7.373 19.582 17.373 1.00 5.60 344 SER A O 1
ATOM 1619 N N . HIS A 1 209 ? 7.983 21.254 15.988 1.00 5.81 345 HIS A N 1
ATOM 1620 C CA . HIS A 1 209 ? 6.730 21.244 15.258 1.00 6.57 345 HIS A CA 1
ATOM 1621 C C . HIS A 1 209 ? 6.517 19.895 14.591 1.00 6.78 345 HIS A C 1
ATOM 1622 O O . HIS A 1 209 ? 5.392 19.545 14.240 1.00 6.70 345 HIS A O 1
ATOM 1629 N N . LYS A 1 210 ? 7.593 19.119 14.449 1.00 5.95 346 LYS A N 1
ATOM 1630 C CA . LYS A 1 210 ? 7.508 17.858 13.718 1.00 6.38 346 LYS A CA 1
ATOM 1631 C C . LYS A 1 210 ? 7.273 16.622 14.603 1.00 5.72 346 LYS A C 1
ATOM 1632 O O . LYS A 1 210 ? 7.110 15.534 14.060 1.00 4.45 346 LYS A O 1
ATOM 1638 N N . VAL A 1 211 ? 7.293 16.773 15.930 1.00 5.05 347 VAL A N 1
ATOM 1639 C CA . VAL A 1 211 ? 7.372 15.593 16.802 1.00 5.54 347 VAL A CA 1
ATOM 1640 C C . VAL A 1 211 ? 6.190 14.635 16.621 1.00 6.08 347 VAL A C 1
ATOM 1641 O O . VAL A 1 211 ? 5.033 15.047 16.528 1.00 5.71 347 VAL A O 1
ATOM 1645 N N . ARG A 1 212 ? 6.495 13.353 16.489 1.00 6.25 348 ARG A N 1
ATOM 1646 C CA . ARG A 1 212 ? 5.447 12.346 16.499 1.00 6.87 348 ARG A CA 1
ATOM 1647 C C . ARG A 1 212 ? 5.830 11.277 17.499 1.00 7.01 348 ARG A C 1
ATOM 1648 O O . ARG A 1 212 ? 7.002 11.097 17.763 1.00 6.38 348 ARG A O 1
ATOM 1656 N N . ARG A 1 213 ? 4.834 10.582 18.040 1.00 6.71 349 ARG A N 1
ATOM 1657 C CA . ARG A 1 213 ? 5.040 9.531 19.041 1.00 7.05 349 ARG A CA 1
ATOM 1658 C C . ARG A 1 213 ? 4.581 8.160 18.539 1.00 7.44 349 ARG A C 1
ATOM 1659 O O . ARG A 1 213 ? 3.526 8.013 17.892 1.00 7.88 349 ARG A O 1
ATOM 1667 N N . ALA A 1 214 ? 5.343 7.144 18.880 1.00 6.79 350 ALA A N 1
ATOM 1668 C CA . ALA A 1 214 ? 4.918 5.798 18.563 1.00 6.25 350 ALA A CA 1
ATOM 1669 C C . ALA A 1 214 ? 5.129 4.970 19.809 1.00 6.08 350 ALA A C 1
ATOM 1670 O O . ALA A 1 214 ? 6.212 5.025 20.421 1.00 6.74 350 ALA A O 1
ATOM 1672 N N . MET A 1 215 ? 4.102 4.213 20.206 1.00 5.11 351 MET A N 1
ATOM 1673 C CA . MET A 1 215 ? 4.236 3.318 21.332 1.00 5.53 351 MET A CA 1
ATOM 1674 C C . MET A 1 215 ? 4.230 1.858 20.861 1.00 5.58 351 MET A C 1
ATOM 1675 O O . MET A 1 215 ? 3.277 1.415 20.217 1.00 5.62 351 MET A O 1
ATOM 1680 N N . PHE A 1 216 ? 5.268 1.118 21.224 1.00 4.63 352 PHE A N 1
ATOM 1681 C CA . PHE A 1 216 ? 5.381 -0.282 20.899 1.00 4.89 352 PHE A CA 1
ATOM 1682 C C . PHE A 1 216 ? 5.228 -1.110 22.178 1.00 5.74 352 PHE A C 1
ATOM 1683 O O . PHE A 1 216 ? 5.722 -0.727 23.245 1.00 6.17 352 PHE A O 1
ATOM 1691 N N . SER A 1 217 ? 4.515 -2.222 22.068 1.00 5.46 353 SER A N 1
ATOM 1692 C CA A SER A 1 217 ? 4.262 -3.076 23.216 0.50 6.34 353 SER A CA 1
ATOM 1693 C CA B SER A 1 217 ? 4.196 -3.057 23.209 0.50 5.88 353 SER A CA 1
ATOM 1694 C C . SER A 1 217 ? 4.143 -4.524 22.776 1.00 6.59 353 SER A C 1
ATOM 1695 O O . SER A 1 217 ? 3.816 -4.815 21.618 1.00 5.80 353 SER A O 1
ATOM 1700 N N . ALA A 1 218 ? 4.422 -5.436 23.704 1.00 7.17 354 ALA A N 1
ATOM 1701 C CA . ALA A 1 218 ? 4.335 -6.854 23.398 1.00 9.39 354 ALA A CA 1
ATOM 1702 C C . ALA A 1 218 ? 2.886 -7.315 23.390 1.00 11.47 354 ALA A C 1
ATOM 1703 O O . ALA A 1 218 ? 2.525 -8.250 22.674 1.00 12.22 354 ALA A O 1
ATOM 1705 N N . THR A 1 219 ? 2.056 -6.676 24.197 1.00 13.13 355 THR A N 1
ATOM 1706 C CA . THR A 1 219 ? 0.703 -7.144 24.372 1.00 15.75 355 THR A CA 1
ATOM 1707 C C . THR A 1 219 ? -0.252 -5.991 24.172 1.00 17.61 355 THR A C 1
ATOM 1708 O O . THR A 1 219 ? 0.005 -4.871 24.629 1.00 17.37 355 THR A O 1
ATOM 1712 N N . PHE A 1 220 ? -1.381 -6.281 23.537 1.00 19.65 356 PHE A N 1
ATOM 1713 C CA . PHE A 1 220 ? -2.409 -5.277 23.323 1.00 21.75 356 PHE A CA 1
ATOM 1714 C C . PHE A 1 220 ? -3.236 -5.075 24.604 1.00 22.23 356 PHE A C 1
ATOM 1715 O O . PHE A 1 220 ? -4.224 -5.791 24.843 1.00 22.55 356 PHE A O 1
ATOM 1723 N N . ALA A 1 221 ? -2.800 -4.099 25.420 1.00 22.77 357 ALA A N 1
ATOM 1724 C CA . ALA A 1 221 ? -3.206 -3.919 26.834 1.00 23.15 357 ALA A CA 1
ATOM 1725 C C . ALA A 1 221 ? -3.995 -2.643 27.128 1.00 23.64 357 ALA A C 1
ATOM 1726 O O . ALA A 1 221 ? -3.836 -1.633 26.437 1.00 24.08 357 ALA A O 1
ATOM 1728 N N . TYR A 1 222 ? -4.778 -2.676 28.213 1.00 23.88 358 TYR A N 1
ATOM 1729 C CA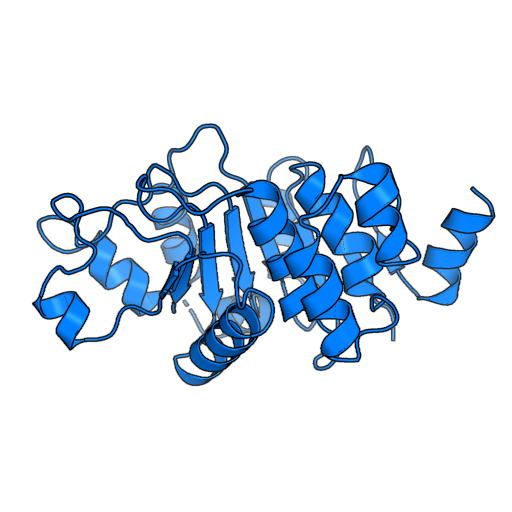 . TYR A 1 222 ? -5.899 -1.747 28.409 1.00 23.76 358 TYR A CA 1
ATOM 1730 C C . TYR A 1 222 ? -5.536 -0.274 28.604 1.00 23.93 358 TYR A C 1
ATOM 1731 O O . TYR A 1 222 ? -6.041 0.587 27.871 1.00 23.70 358 TYR A O 1
ATOM 1740 N N . ASP A 1 223 ? -4.667 0.010 29.573 1.00 23.89 359 ASP A N 1
ATOM 1741 C CA . ASP A 1 223 ? -4.299 1.390 29.899 1.00 23.93 359 ASP A CA 1
ATOM 1742 C C . ASP A 1 223 ? -3.218 1.970 28.989 1.00 23.63 359 ASP A C 1
ATOM 1743 O O . ASP A 1 223 ? -2.873 3.151 29.085 1.00 24.03 359 ASP A O 1
ATOM 1748 N N . VAL A 1 224 ? -2.654 1.130 28.133 1.00 23.23 360 VAL A N 1
ATOM 1749 C CA . VAL A 1 224 ? -1.780 1.621 27.078 1.00 22.54 360 VAL A CA 1
ATOM 1750 C C . VAL A 1 224 ? -2.725 2.025 25.959 1.00 22.12 360 VAL A C 1
ATOM 1751 O O . VAL A 1 224 ? -2.613 3.108 25.397 1.00 21.74 360 VAL A O 1
ATOM 1755 N N . GLU A 1 225 ? -3.683 1.156 25.657 1.00 21.44 361 GLU A N 1
ATOM 1756 C CA . GLU A 1 225 ? -4.665 1.496 24.659 1.00 21.09 361 GLU A CA 1
ATOM 1757 C C . GLU A 1 225 ? -5.356 2.814 25.024 1.00 20.98 361 GLU A C 1
ATOM 1758 O O . GLU A 1 225 ? -5.438 3.701 24.184 1.00 20.36 361 GLU A O 1
ATOM 1761 N N . GLN A 1 226 ? -5.844 2.940 26.269 1.00 20.87 362 GLN A N 1
ATOM 1762 C CA . GLN A 1 226 ? -6.664 4.097 26.658 1.00 20.84 362 GLN A CA 1
ATOM 1763 C C . GLN A 1 226 ? -5.814 5.344 26.817 1.00 20.54 362 GLN A C 1
ATOM 1764 O O . GLN A 1 226 ? -6.284 6.451 26.583 1.00 20.01 362 GLN A O 1
ATOM 1770 N N . TRP A 1 227 ? -4.564 5.158 27.233 1.00 20.27 363 TRP A N 1
ATOM 1771 C CA . TRP A 1 227 ? -3.615 6.260 27.325 1.00 20.01 363 TRP A CA 1
ATOM 1772 C C . TRP A 1 227 ? -3.356 6.873 25.954 1.00 19.96 363 TRP A C 1
ATOM 1773 O O . TRP A 1 227 ? -3.308 8.094 25.807 1.00 20.42 363 TRP A O 1
ATOM 1784 N N . CYS A 1 228 ? -3.176 6.013 24.954 1.00 19.31 364 CYS A N 1
ATOM 1785 C CA . CYS A 1 228 ? -2.920 6.445 23.593 1.00 18.95 364 CYS A CA 1
ATOM 1786 C C . CYS A 1 228 ? -4.119 7.132 22.939 1.00 18.92 364 CYS A C 1
ATOM 1787 O O . CYS A 1 228 ? -3.968 8.178 22.327 1.00 18.65 364 CYS A O 1
ATOM 1790 N N . LYS A 1 229 ? -5.302 6.536 23.055 1.00 18.56 365 LYS A N 1
ATOM 1791 C CA . LYS A 1 229 ? -6.505 7.127 22.486 1.00 18.76 365 LYS A CA 1
ATOM 1792 C C . LYS A 1 229 ? -6.749 8.497 23.101 1.00 18.28 365 LYS A C 1
ATOM 1793 O O . LYS A 1 229 ? -7.415 9.350 22.511 1.00 18.13 365 LYS A O 1
ATOM 1799 N N . LEU A 1 230 ? -6.204 8.686 24.297 1.00 17.51 366 LEU A N 1
ATOM 1800 C CA . LEU A 1 230 ? -6.429 9.882 25.085 1.00 16.44 366 LEU A CA 1
ATOM 1801 C C . LEU A 1 230 ? -5.338 10.918 24.870 1.00 16.41 366 LEU A C 1
ATOM 1802 O O . LEU A 1 230 ? -5.627 12.113 24.847 1.00 15.62 366 LEU A O 1
ATOM 1807 N N . ASN A 1 231 ? -4.086 10.455 24.726 1.00 15.18 367 ASN A N 1
ATOM 1808 C CA . ASN A 1 231 ? -2.936 11.358 24.616 1.00 15.10 367 ASN A CA 1
ATOM 1809 C C . ASN A 1 231 ? -2.388 11.572 23.211 1.00 14.43 367 ASN A C 1
ATOM 1810 O O . ASN A 1 231 ? -1.910 12.649 22.886 1.00 14.38 367 ASN A O 1
ATOM 1815 N N . LEU A 1 232 ? -2.427 10.548 22.376 1.00 13.75 368 LEU A N 1
ATOM 1816 C CA . LEU A 1 232 ? -1.818 10.675 21.068 1.00 13.37 368 LEU A CA 1
ATOM 1817 C C . LEU A 1 232 ? -2.818 11.348 20.129 1.00 13.09 368 LEU A C 1
ATOM 1818 O O . LEU A 1 232 ? -4.015 11.348 20.384 1.00 12.53 368 LEU A O 1
ATOM 1823 N N . ASP A 1 233 ? -2.319 11.945 19.058 1.00 12.29 369 ASP A N 1
ATOM 1824 C CA . ASP A 1 233 ? -3.169 12.669 18.146 1.00 12.14 369 ASP A CA 1
ATOM 1825 C C . ASP A 1 233 ? -3.597 11.748 17.008 1.00 10.84 369 ASP A C 1
ATOM 1826 O O . ASP A 1 233 ? -2.756 11.236 16.292 1.00 9.89 369 ASP A O 1
ATOM 1831 N N . ASN A 1 234 ? -4.898 11.546 16.836 1.00 10.24 370 ASN A N 1
ATOM 1832 C CA . ASN A 1 234 ? -5.405 10.779 15.685 1.00 9.30 370 ASN A CA 1
ATOM 1833 C C . ASN A 1 234 ? -4.697 9.433 15.603 1.00 8.61 370 ASN A C 1
ATOM 1834 O O . ASN A 1 234 ? -4.295 9.007 14.540 1.00 8.68 370 ASN A O 1
ATOM 1839 N N . VAL A 1 235 ? -4.566 8.742 16.721 1.00 7.61 371 VAL A N 1
ATOM 1840 C CA . VAL A 1 235 ? -3.765 7.516 16.741 1.00 7.11 371 VAL A CA 1
ATOM 1841 C C . VAL A 1 235 ? -4.228 6.397 15.780 1.00 6.32 371 VAL A C 1
ATOM 1842 O O . VAL A 1 235 ? -5.420 6.234 15.469 1.00 6.31 371 VAL A O 1
ATOM 1846 N N . ILE A 1 236 ? -3.259 5.649 15.279 1.00 4.55 372 ILE A N 1
ATOM 1847 C CA . ILE A 1 236 ? -3.546 4.446 14.536 1.00 3.33 372 ILE A CA 1
ATOM 1848 C C . ILE A 1 236 ? -3.080 3.279 15.408 1.00 2.76 372 ILE A C 1
ATOM 1849 O O . ILE A 1 236 ? -1.957 3.284 15.893 1.00 2.00 372 ILE A O 1
ATOM 1854 N N . SER A 1 237 ? -3.951 2.309 15.658 1.00 2.17 373 SER A N 1
ATOM 1855 C CA A SER A 1 237 ? -3.561 1.124 16.410 0.50 2.36 373 SER A CA 1
ATOM 1856 C CA B SER A 1 237 ? -3.524 1.135 16.401 0.50 2.08 373 SER A CA 1
ATOM 1857 C C . SER A 1 237 ? -3.319 -0.046 15.458 1.00 2.07 373 SER A C 1
ATOM 1858 O O . SER A 1 237 ? -4.172 -0.361 14.637 1.00 2.41 373 SER A O 1
ATOM 1863 N N . VAL A 1 238 ? -2.169 -0.693 15.576 1.00 2.00 374 VAL A N 1
ATOM 1864 C CA . VAL A 1 238 ? -1.904 -1.903 14.802 1.00 2.00 374 VAL A CA 1
ATOM 1865 C C . VAL A 1 238 ? -1.579 -2.991 15.804 1.00 2.00 374 VAL A C 1
ATOM 1866 O O . VAL A 1 238 ? -0.754 -2.789 16.712 1.00 2.00 374 VAL A O 1
ATOM 1870 N N . SER A 1 239 ? -2.214 -4.145 15.649 1.00 2.00 375 SER A N 1
ATOM 1871 C CA . SER A 1 239 ? -1.970 -5.273 16.524 1.00 2.34 375 SER A CA 1
ATOM 1872 C C . SER A 1 239 ? -1.921 -6.548 15.658 1.00 2.00 375 SER A C 1
ATOM 1873 O O . SER A 1 239 ? -2.731 -6.687 14.745 1.00 2.00 375 SER A O 1
ATOM 1876 N N . ILE A 1 240 ? -0.966 -7.442 15.925 1.00 2.00 376 ILE A N 1
ATOM 1877 C CA . ILE A 1 240 ? -0.873 -8.715 15.206 1.00 2.00 376 ILE A CA 1
ATOM 1878 C C . ILE A 1 240 ? -1.531 -9.835 16.014 1.00 2.82 376 ILE A C 1
ATOM 1879 O O . ILE A 1 240 ? -1.113 -10.118 17.139 1.00 2.41 376 ILE A O 1
ATOM 1884 N N . GLY A 1 241 ? -2.549 -10.469 15.440 1.00 4.28 377 GLY A N 1
ATOM 1885 C CA . GLY A 1 241 ? -3.271 -11.528 16.131 1.00 5.85 377 GLY A CA 1
ATOM 1886 C C . GLY A 1 241 ? -2.385 -12.757 16.158 1.00 7.38 377 GLY A C 1
ATOM 1887 O O . GLY A 1 241 ? -1.456 -12.859 15.349 1.00 7.69 377 GLY A O 1
ATOM 1888 N N . ALA A 1 242 ? -2.657 -13.683 17.082 1.00 8.07 378 ALA A N 1
ATOM 1889 C CA . ALA A 1 242 ? -1.779 -14.844 17.290 1.00 8.80 378 ALA A CA 1
ATOM 1890 C C . ALA A 1 242 ? -2.025 -15.864 16.210 1.00 8.74 378 ALA A C 1
ATOM 1891 O O . ALA A 1 242 ? -3.069 -15.819 15.578 1.00 9.49 378 ALA A O 1
#

CATH classification: 3.40.50.300

Foldseek 3Di:
DVVQVCLCVVQVKDKDFPPFDGFAWALVVCCVPVVADPLLSVLCVVVVVGTQFSQLRRLQVCVLVLFAEEEAAAPPRPVLCSPLRSLCSVVVAQDLQAEQAEEAEADPVVLVVSQVVNCRSCPPRQAAEDEQDDVNLVVLQRPPPHRSRHYYYRYHLVVQVVQVPDVPHSHQQQNHQEYEYAAVVVQVVPDVSLVSVVVVVVRHNYPRHHYYYYHHDPDDCVVVVCVVPHDRYMYIYHDD